Protein AF-0000000082933887 (afdb_homodimer)

Sequence (272 aa):
MYALFIVLNEVEYLPDILYKIRQLGIRGATVIDSMGSRAIEEKSRYDIPLIGGFMKSLEGGTQSNKTIFSVIEREEQVELVMEYVERILGGDMQKPNKGIMFVLPVTHMRGGELQRHIESREKKKILDKELKSEYYMYALFIVLNEVEYLPDILYKIRQLGIRGATVIDSMGSRAIEEKSRYDIPLIGGFMKSLEGGTQSNKTIFSVIEREEQVELVMEYVERILGGDMQKPNKGIMFVLPVTHMRGGELQRHIESREKKKILDKELKSEYY

InterPro domains:
  IPR011322 Nitrogen regulatory PII-like, alpha/beta [SSF54913] (6-111)
  IPR015867 Nitrogen regulatory protein PII/ATP phosphoribosyltransferase, C-terminal [G3DSA:3.30.70.120] (1-114)

Radius of gyration: 22.12 Å; Cα contacts (8 Å, |Δi|>4): 408; chains: 2; bounding box: 73×61×63 Å

Solvent-accessible surface area (backbone atoms only — not comparable to full-atom values): 14805 Å² total; per-residue (Å²): 73,32,35,41,36,37,38,32,44,57,57,88,47,48,66,60,49,56,51,48,42,46,73,73,64,48,47,59,72,47,79,40,74,28,34,39,46,67,55,52,52,58,40,50,72,68,67,45,70,80,43,75,63,49,53,56,66,46,44,82,73,49,74,51,24,35,37,35,38,30,66,40,70,49,67,69,56,51,55,50,49,54,52,50,49,34,46,74,70,65,61,44,40,75,46,84,78,50,28,35,35,38,27,32,77,49,91,78,84,82,61,64,62,47,46,53,51,52,52,52,53,53,51,50,51,52,51,53,51,50,55,51,53,68,75,95,76,32,35,41,37,38,38,31,42,57,54,86,46,48,66,60,49,56,50,47,41,47,72,74,65,50,48,60,37,39,37,29,83,40,71,49,72,68,49,53,52,58,40,54,70,66,65,52,71,78,42,78,70,55,43,58,69,49,44,75,68,54,69,49,24,35,36,35,38,31,67,39,70,49,69,68,57,52,54,51,50,54,53,50,49,33,46,74,68,69,61,45,65,81,44,85,78,48,52,54,74,52,74,44,61,40,80,46,74,46,35,33,58,45,47,45,50,52,52,51,51,51,51,49,51,51,50,53,51,51,54,50,52,70,73,95

Nearest PDB structures (foldseek):
  3fcw-assembly1_A-2  TM=4.974E-01  e=2.364E-02  Acanthamoeba polyphaga mimivirus
  8j07-assembly1_y  TM=4.089E-01  e=4.619E-01  Homo sapiens
  8k82-assembly1_P0  TM=3.831E-01  e=3.080E-01  Saccharomyces cerevisiae
  2uuv-assembly2_C  TM=4.714E-01  e=1.039E+00  Dictyostelium discoideum
  8to0-assembly1_6  TM=4.121E-01  e=1.039E+00  Mus musculus

Structure (mmCIF, N/CA/C/O backbone):
data_AF-0000000082933887-model_v1
#
loop_
_entity.id
_entity.type
_entity.pdbx_description
1 polymer 'P-II family nitrogen regulator'
#
loop_
_atom_site.group_PDB
_atom_site.id
_atom_site.type_symbol
_atom_site.label_atom_id
_atom_site.label_alt_id
_atom_site.label_comp_id
_atom_site.label_asym_id
_atom_site.label_entity_id
_atom_site.label_seq_id
_atom_site.pdbx_PDB_ins_code
_atom_site.Cartn_x
_atom_site.Cartn_y
_atom_site.Cartn_z
_atom_site.occupancy
_atom_site.B_iso_or_equiv
_atom_site.auth_seq_id
_atom_site.auth_comp_id
_atom_site.auth_asym_id
_atom_site.auth_atom_id
_atom_site.pdbx_PDB_model_num
ATOM 1 N N . MET A 1 1 ? 2.682 7.785 15.914 1 97.25 1 MET A N 1
ATOM 2 C CA . MET A 1 1 ? 3.191 8.133 14.594 1 97.25 1 MET A CA 1
ATOM 3 C C . MET A 1 1 ? 2.699 7.145 13.539 1 97.25 1 MET A C 1
ATOM 5 O O . MET A 1 1 ? 2.475 5.969 13.844 1 97.25 1 MET A O 1
ATOM 9 N N . TYR A 1 2 ? 2.502 7.625 12.367 1 98.44 2 TYR A N 1
ATOM 10 C CA . TYR A 1 2 ? 1.775 6.855 11.359 1 98.44 2 TYR A CA 1
ATOM 11 C C . TYR A 1 2 ? 2.393 7.043 9.977 1 98.44 2 TYR A C 1
ATOM 13 O O . TYR A 1 2 ? 2.887 8.125 9.656 1 98.44 2 TYR A O 1
ATOM 21 N N . ALA A 1 3 ? 2.398 5.98 9.242 1 98.75 3 ALA A N 1
ATOM 22 C CA . ALA A 1 3 ? 2.705 6.078 7.82 1 98.75 3 ALA A CA 1
ATOM 23 C C . ALA A 1 3 ? 1.44 5.957 6.977 1 98.75 3 ALA A C 1
ATOM 25 O O . ALA A 1 3 ? 0.779 4.918 6.988 1 98.75 3 ALA A O 1
ATOM 26 N N . LEU A 1 4 ? 1.087 7.016 6.316 1 98.81 4 LEU A N 1
ATOM 27 C CA . LEU A 1 4 ? -0.053 7.012 5.406 1 98.81 4 LEU A CA 1
ATOM 28 C C . LEU A 1 4 ? 0.379 6.629 3.994 1 98.81 4 LEU A C 1
ATOM 30 O O . LEU A 1 4 ? 1.31 7.219 3.441 1 98.81 4 LEU A O 1
ATOM 34 N N . PHE A 1 5 ? -0.279 5.609 3.414 1 98.81 5 PHE A N 1
ATOM 35 C CA . PHE A 1 5 ? -0.091 5.199 2.029 1 98.81 5 PHE A CA 1
ATOM 36 C C . PHE A 1 5 ? -1.305 5.57 1.185 1 98.81 5 PHE A C 1
ATOM 38 O O . PHE A 1 5 ? -2.445 5.34 1.594 1 98.81 5 PHE A O 1
ATOM 45 N N . ILE A 1 6 ? -1.07 6.125 0.045 1 98 6 ILE A N 1
ATOM 46 C CA . ILE A 1 6 ? -2.094 6.453 -0.943 1 98 6 ILE A CA 1
ATOM 47 C C . ILE A 1 6 ? -1.722 5.84 -2.293 1 98 6 ILE A C 1
ATOM 49 O O . ILE A 1 6 ? -0.712 6.215 -2.895 1 98 6 ILE A O 1
ATOM 53 N N . VAL A 1 7 ? -2.471 4.875 -2.74 1 97.12 7 VAL A N 1
ATOM 54 C CA . VAL A 1 7 ? -2.354 4.395 -4.113 1 97.12 7 VAL A CA 1
ATOM 55 C C . VAL A 1 7 ? -3.314 5.168 -5.016 1 97.12 7 VAL A C 1
ATOM 57 O O . VAL A 1 7 ? -4.535 5.043 -4.887 1 97.12 7 VAL A O 1
ATOM 60 N N . LEU A 1 8 ? -2.734 5.891 -5.883 1 95.5 8 LEU A N 1
ATOM 61 C CA . LEU A 1 8 ? -3.488 6.824 -6.715 1 95.5 8 LEU A CA 1
ATOM 62 C C . LEU A 1 8 ? -3.598 6.312 -8.148 1 95.5 8 LEU A C 1
ATOM 64 O O . LEU A 1 8 ? -2.592 6.211 -8.852 1 95.5 8 LEU A O 1
ATOM 68 N N . ASN A 1 9 ? -4.805 6.031 -8.57 1 92.81 9 ASN A N 1
ATOM 69 C CA . ASN A 1 9 ? -5.02 5.566 -9.938 1 92.81 9 ASN A CA 1
ATOM 70 C C . ASN A 1 9 ? -5.18 6.734 -10.906 1 92.81 9 ASN A C 1
ATOM 72 O O . ASN A 1 9 ? -4.75 6.652 -12.055 1 92.81 9 ASN A O 1
ATOM 76 N N . GLU A 1 10 ? -5.84 7.75 -10.453 1 92.31 10 GLU A N 1
ATOM 77 C CA . GLU A 1 10 ? -5.984 8.961 -11.258 1 92.31 10 GLU A CA 1
ATOM 78 C C . GLU A 1 10 ? -4.797 9.898 -11.055 1 92.31 10 GLU A C 1
ATOM 80 O O . GLU A 1 10 ? -4.914 10.914 -10.367 1 92.31 10 GLU A O 1
ATOM 85 N N . VAL A 1 11 ? -3.77 9.625 -11.758 1 93.81 11 VAL A N 1
ATOM 86 C CA . VAL A 1 11 ? -2.447 10.188 -11.492 1 93.8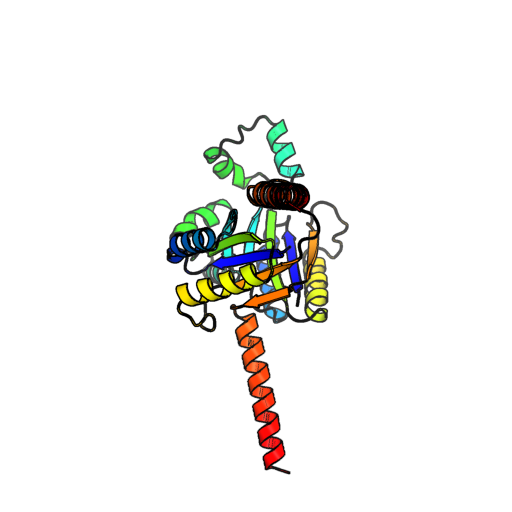1 11 VAL A CA 1
ATOM 87 C C . VAL A 1 11 ? -2.451 11.688 -11.797 1 93.81 11 VAL A C 1
ATOM 89 O O . VAL A 1 11 ? -1.578 12.422 -11.336 1 93.81 11 VAL A O 1
ATOM 92 N N . GLU A 1 12 ? -3.369 12.117 -12.57 1 93 12 GLU A N 1
ATOM 93 C CA . GLU A 1 12 ? -3.459 13.539 -12.898 1 93 12 GLU A CA 1
ATOM 94 C C . GLU A 1 12 ? -3.715 14.383 -11.656 1 93 12 GLU A C 1
ATOM 96 O O . GLU A 1 12 ? -3.471 15.586 -11.656 1 93 12 GLU A O 1
ATOM 101 N N . TYR A 1 13 ? -4.168 13.766 -10.57 1 95.06 13 TYR A N 1
ATOM 102 C CA . TYR A 1 13 ? -4.473 14.492 -9.336 1 95.06 13 TYR A CA 1
ATOM 103 C C . TYR A 1 13 ? -3.266 14.531 -8.414 1 95.06 13 TYR A C 1
ATOM 105 O O . TYR A 1 13 ? -3.316 15.141 -7.34 1 95.06 13 TYR A O 1
ATOM 113 N N . LEU A 1 14 ? -2.18 13.945 -8.781 1 96.69 14 LEU A N 1
ATOM 114 C CA . LEU A 1 14 ? -0.994 13.844 -7.938 1 96.69 14 LEU A CA 1
ATOM 115 C C . LEU A 1 14 ? -0.539 15.227 -7.48 1 96.69 14 LEU A C 1
ATOM 117 O O . LEU A 1 14 ? -0.351 15.461 -6.285 1 96.69 14 LEU A O 1
ATOM 121 N N . PRO A 1 15 ? -0.393 16.25 -8.367 1 97.69 15 PRO A N 1
ATOM 122 C CA . PRO A 1 15 ? 0.044 17.562 -7.902 1 97.69 15 PRO A CA 1
ATOM 123 C C . PRO A 1 15 ? -0.896 18.156 -6.859 1 97.69 15 PRO A C 1
ATOM 125 O O . PRO A 1 15 ? -0.438 18.75 -5.875 1 97.69 15 PRO A O 1
ATOM 128 N N . ASP A 1 16 ? -2.168 18 -7.09 1 97.38 16 ASP A N 1
ATOM 129 C CA . ASP A 1 16 ? -3.158 18.547 -6.16 1 97.38 16 ASP A CA 1
ATOM 130 C C . ASP A 1 16 ? -3.033 17.891 -4.789 1 97.38 16 ASP A C 1
ATOM 132 O O . ASP A 1 16 ? -3.117 18.562 -3.762 1 97.38 16 ASP A O 1
ATOM 136 N N . ILE A 1 17 ? -2.836 16.625 -4.75 1 97.31 17 ILE A N 1
ATOM 137 C CA . ILE A 1 17 ? -2.744 15.859 -3.506 1 97.31 17 ILE A CA 1
ATOM 138 C C . ILE A 1 17 ? -1.488 16.281 -2.744 1 97.31 17 ILE A C 1
ATOM 140 O O . ILE A 1 17 ? -1.546 16.547 -1.542 1 97.31 17 ILE A O 1
ATOM 144 N N . LEU A 1 18 ? -0.341 16.359 -3.479 1 98 18 LEU A N 1
ATOM 145 C CA . LEU A 1 18 ? 0.911 16.734 -2.834 1 98 18 LEU A CA 1
ATOM 146 C C . LEU A 1 18 ? 0.839 18.172 -2.318 1 98 18 LEU A C 1
ATOM 148 O O . LEU A 1 18 ? 1.35 18.469 -1.236 1 98 18 LEU A O 1
ATOM 152 N N . TYR A 1 19 ? 0.191 19.016 -3.096 1 97.69 19 TYR A N 1
ATOM 153 C CA . TYR A 1 19 ? -0.015 20.391 -2.658 1 97.69 19 TYR A CA 1
ATOM 154 C C . TYR A 1 19 ? -0.824 20.438 -1.368 1 97.69 19 TYR A C 1
ATOM 156 O O . TYR A 1 19 ? -0.469 21.156 -0.432 1 97.69 19 TYR A O 1
ATOM 164 N N . LYS A 1 20 ? -1.887 19.688 -1.369 1 96.06 20 LYS A N 1
ATOM 165 C CA . LYS A 1 20 ? -2.766 19.672 -0.203 1 96.06 20 LYS A CA 1
ATOM 166 C C . LYS A 1 20 ? -2.049 19.109 1.02 1 96.06 20 LYS A C 1
ATOM 168 O O . LYS A 1 20 ? -2.193 19.625 2.127 1 96.06 20 LYS A O 1
ATOM 173 N N . ILE A 1 21 ? -1.289 18.047 0.898 1 95.88 21 ILE A N 1
ATOM 174 C CA . ILE A 1 21 ? -0.503 17.438 1.97 1 95.88 21 ILE A CA 1
ATOM 175 C C . ILE A 1 21 ? 0.422 18.484 2.582 1 95.88 21 ILE A C 1
ATOM 177 O O . ILE A 1 21 ? 0.506 18.609 3.807 1 95.88 21 ILE A O 1
ATOM 181 N N . ARG A 1 22 ? 1.006 19.203 1.754 1 95.44 22 ARG A N 1
ATOM 182 C CA . ARG A 1 22 ? 1.895 20.266 2.217 1 95.44 22 ARG A CA 1
ATOM 183 C C . ARG A 1 22 ? 1.115 21.344 2.963 1 95.44 22 ARG A C 1
ATOM 185 O O . ARG A 1 22 ? 1.543 21.797 4.023 1 95.44 22 ARG A O 1
ATOM 192 N N . GLN A 1 23 ? 0.004 21.719 2.457 1 95.88 23 GLN A N 1
ATOM 193 C CA . GLN A 1 23 ? -0.829 22.766 3.051 1 95.88 23 GLN A CA 1
ATOM 194 C C . GLN A 1 23 ? -1.312 22.359 4.438 1 95.88 23 GLN A C 1
ATOM 196 O O . GLN A 1 23 ? -1.493 23.203 5.316 1 95.88 23 GLN A O 1
ATOM 201 N N . LEU A 1 24 ? -1.457 21.094 4.629 1 95.81 24 LEU A N 1
ATOM 202 C CA . LEU A 1 24 ? -1.974 20.578 5.895 1 95.81 24 LEU A CA 1
ATOM 203 C C . LEU A 1 24 ? -0.849 20.406 6.91 1 95.81 24 LEU A C 1
ATOM 205 O O . LEU A 1 24 ? -1.078 19.922 8.016 1 95.81 24 LEU A O 1
ATOM 209 N N . GLY A 1 25 ? 0.346 20.703 6.48 1 94.06 25 GLY A N 1
ATOM 210 C CA . GLY A 1 25 ? 1.462 20.719 7.414 1 94.06 25 GLY A CA 1
ATOM 211 C C . GLY A 1 25 ? 2.207 19.391 7.473 1 94.06 25 GLY A C 1
ATOM 212 O O . GLY A 1 25 ? 2.967 19.141 8.406 1 94.06 25 GLY A O 1
ATOM 213 N N . ILE A 1 26 ? 1.871 18.516 6.539 1 95.19 26 ILE A N 1
ATOM 214 C CA . ILE A 1 26 ? 2.605 17.266 6.484 1 95.19 26 ILE A CA 1
ATOM 215 C C . ILE A 1 26 ? 4.004 17.5 5.922 1 95.19 26 ILE A C 1
ATOM 217 O O . ILE A 1 26 ? 4.168 18.219 4.93 1 95.19 26 ILE A O 1
ATOM 221 N N . ARG A 1 27 ? 4.969 16.844 6.617 1 91.31 27 ARG A N 1
ATOM 222 C CA . ARG A 1 27 ? 6.367 17.188 6.367 1 91.31 27 ARG A CA 1
ATOM 223 C C . ARG A 1 27 ? 7.043 16.125 5.504 1 91.31 27 ARG A C 1
ATOM 225 O O . ARG A 1 27 ? 7.883 15.367 5.988 1 91.31 27 ARG A O 1
ATOM 232 N N . GLY A 1 28 ? 6.719 16.094 4.273 1 94 28 GLY A N 1
ATOM 233 C CA . GLY A 1 28 ? 7.395 15.219 3.336 1 94 28 GLY A CA 1
ATOM 234 C C . GLY A 1 28 ? 6.5 14.117 2.801 1 94 28 GLY A C 1
ATOM 235 O O . GLY A 1 28 ? 5.602 13.648 3.498 1 94 28 GLY A O 1
ATOM 236 N N . ALA A 1 29 ? 6.816 13.727 1.626 1 97.12 29 ALA A N 1
ATOM 237 C CA . ALA A 1 29 ? 6.156 12.602 0.961 1 97.12 29 ALA A CA 1
ATOM 238 C C . ALA A 1 29 ? 7.074 11.953 -0.068 1 97.12 29 ALA A C 1
ATOM 240 O O . ALA A 1 29 ? 7.961 12.609 -0.621 1 97.12 29 ALA A O 1
ATOM 241 N N . THR A 1 30 ? 6.949 10.688 -0.185 1 96.88 30 THR A N 1
ATOM 242 C CA . THR A 1 30 ? 7.637 9.93 -1.227 1 96.88 30 THR A CA 1
ATOM 243 C C . THR A 1 30 ? 6.645 9.391 -2.248 1 96.88 30 THR A C 1
ATOM 245 O O . THR A 1 30 ? 5.555 8.938 -1.882 1 96.88 30 THR A O 1
ATOM 248 N N . VAL A 1 31 ? 6.996 9.523 -3.502 1 97.12 31 VAL A N 1
ATOM 249 C CA . VAL A 1 31 ? 6.152 9.008 -4.574 1 97.12 31 VAL A CA 1
ATOM 250 C C . VAL A 1 31 ? 6.883 7.887 -5.309 1 97.12 31 VAL A C 1
ATOM 252 O O . VAL A 1 31 ? 8.055 8.031 -5.672 1 97.12 31 VAL A O 1
ATOM 255 N N . ILE A 1 32 ? 6.191 6.777 -5.504 1 94.81 32 ILE A N 1
ATOM 256 C CA . ILE A 1 32 ? 6.73 5.613 -6.199 1 94.81 32 ILE A CA 1
ATOM 257 C C . ILE A 1 32 ? 5.832 5.262 -7.387 1 94.81 32 ILE A C 1
ATOM 259 O O . ILE A 1 32 ? 4.605 5.285 -7.273 1 94.81 32 ILE A O 1
ATOM 263 N N . ASP A 1 33 ? 6.449 4.977 -8.508 1 92.62 33 ASP A N 1
ATOM 264 C CA . ASP A 1 33 ? 5.68 4.375 -9.594 1 92.62 33 ASP A CA 1
ATOM 265 C C . ASP A 1 33 ? 5.223 2.965 -9.227 1 92.62 33 ASP A C 1
ATOM 267 O O . ASP A 1 33 ? 6.004 2.172 -8.695 1 92.62 33 ASP A O 1
ATOM 271 N N . SER A 1 34 ? 3.967 2.68 -9.438 1 93.81 34 SER A N 1
ATOM 272 C CA . SER A 1 34 ? 3.396 1.38 -9.102 1 93.81 34 SER A CA 1
ATOM 273 C C . SER A 1 34 ? 2.322 0.972 -10.102 1 93.81 34 SER A C 1
ATOM 275 O O . SER A 1 34 ? 1.985 1.738 -11.008 1 93.81 34 SER A O 1
ATOM 277 N N . MET A 1 35 ? 1.893 -0.31 -9.984 1 91.88 35 MET A N 1
ATOM 278 C CA . MET A 1 35 ? 0.837 -0.847 -10.836 1 91.88 35 MET A CA 1
ATOM 279 C C . MET A 1 35 ? -0.163 -1.658 -10.023 1 91.88 35 MET A C 1
ATOM 281 O O . MET A 1 35 ? 0.222 -2.379 -9.102 1 91.88 35 MET A O 1
ATOM 285 N N . GLY A 1 36 ? -1.371 -1.507 -10.43 1 92.25 36 GLY A N 1
ATOM 286 C CA . GLY A 1 36 ? -2.395 -2.346 -9.828 1 92.25 36 GLY A CA 1
ATOM 287 C C . GLY A 1 36 ? -2.457 -3.736 -10.438 1 92.25 36 GLY A C 1
ATOM 288 O O . GLY A 1 36 ? -2.234 -3.908 -11.633 1 92.25 36 GLY A O 1
ATOM 289 N N . SER A 1 37 ? -2.816 -4.652 -9.633 1 90.12 37 SER A N 1
ATOM 290 C CA . SER A 1 37 ? -2.908 -6.035 -10.094 1 90.12 37 SER A CA 1
ATOM 291 C C . SER A 1 37 ? -3.873 -6.16 -11.266 1 90.12 37 SER A C 1
ATOM 293 O O . SER A 1 37 ? -3.631 -6.93 -12.195 1 90.12 37 SER A O 1
ATOM 295 N N . ARG A 1 38 ? -4.91 -5.43 -11.219 1 84.38 38 ARG A N 1
ATOM 296 C CA . ARG A 1 38 ? -5.891 -5.5 -12.297 1 84.38 38 ARG A CA 1
ATOM 297 C C . ARG A 1 38 ? -5.289 -5.039 -13.625 1 84.38 38 ARG A C 1
ATOM 299 O O . ARG A 1 38 ? -5.547 -5.637 -14.672 1 84.38 38 ARG A O 1
ATOM 306 N N . ALA A 1 39 ? -4.527 -3.994 -13.562 1 82 39 ALA A N 1
ATOM 307 C CA . ALA A 1 39 ? -3.863 -3.49 -14.766 1 82 39 ALA A CA 1
ATOM 308 C C . ALA A 1 39 ? -2.889 -4.523 -15.328 1 82 39 ALA A C 1
ATOM 310 O O . ALA A 1 39 ? -2.803 -4.707 -16.547 1 82 39 ALA A O 1
ATOM 311 N N . ILE A 1 40 ? -2.26 -5.195 -14.516 1 81.69 40 ILE A N 1
ATOM 312 C CA . ILE A 1 40 ? -1.277 -6.195 -14.906 1 81.69 40 ILE A CA 1
ATOM 313 C C . ILE A 1 40 ? -1.985 -7.391 -15.547 1 81.69 40 ILE A C 1
ATOM 315 O O . ILE A 1 40 ? -1.555 -7.891 -16.594 1 81.69 40 ILE A O 1
ATOM 319 N N . GLU A 1 41 ? -3.008 -7.805 -14.922 1 82.12 41 GLU A N 1
ATOM 320 C CA . GLU A 1 41 ? -3.76 -8.945 -15.43 1 82.12 41 GLU A CA 1
ATOM 321 C C . GLU A 1 41 ? -4.383 -8.641 -16.797 1 82.12 41 GLU A C 1
ATOM 323 O O . GLU A 1 41 ? -4.457 -9.508 -17.656 1 82.12 41 GLU A O 1
ATOM 328 N N . GLU A 1 42 ? -4.891 -7.488 -16.875 1 76.31 42 GLU A N 1
ATOM 329 C CA . GLU A 1 42 ? -5.48 -7.074 -18.156 1 76.31 42 GLU A CA 1
ATOM 330 C C . GLU A 1 42 ? -4.445 -7.094 -19.266 1 76.31 42 GLU A C 1
ATOM 332 O O . GLU A 1 42 ? -4.754 -7.484 -20.406 1 76.31 42 GLU A O 1
ATOM 337 N N . LYS A 1 43 ? -3.277 -6.738 -18.969 1 73.5 43 LYS A N 1
ATOM 338 C CA . LYS A 1 43 ? -2.211 -6.73 -19.969 1 73.5 43 LYS A CA 1
ATOM 339 C C . LYS A 1 43 ? -1.794 -8.148 -20.344 1 73.5 43 LYS A C 1
ATOM 341 O O . LYS A 1 43 ? -1.468 -8.43 -21.5 1 73.5 43 LYS A O 1
ATOM 346 N N . SER A 1 44 ? -1.736 -8.953 -19.359 1 68 44 SER A N 1
ATOM 347 C CA . SER A 1 44 ? -1.343 -10.336 -19.594 1 68 44 SER A CA 1
ATOM 348 C C . SER A 1 44 ? -2.35 -11.047 -20.5 1 68 44 SER A C 1
ATOM 350 O O . SER A 1 44 ? -1.982 -11.945 -21.25 1 68 44 SER A O 1
ATOM 352 N N . ARG A 1 45 ? -3.6 -10.734 -20.406 1 65.44 45 ARG A N 1
ATOM 353 C CA . ARG A 1 45 ? -4.652 -11.328 -21.219 1 65.44 45 ARG A CA 1
ATOM 354 C C . ARG A 1 45 ? -4.449 -11.008 -22.703 1 65.44 45 ARG A C 1
ATOM 356 O O . ARG A 1 45 ? -4.812 -11.805 -23.562 1 65.44 45 ARG A O 1
ATOM 363 N N . TYR A 1 46 ? -3.957 -9.891 -22.906 1 61.69 46 TYR A N 1
ATOM 364 C CA . TYR A 1 46 ? -3.805 -9.484 -24.312 1 61.69 46 TYR A CA 1
ATOM 365 C C . TYR A 1 46 ? -2.441 -9.891 -24.844 1 61.69 46 TYR A C 1
ATOM 367 O O . TYR A 1 46 ? -2 -9.383 -25.875 1 61.69 46 TYR A O 1
ATOM 375 N N . ASP A 1 47 ? -1.775 -10.938 -24.188 1 58.81 47 ASP A N 1
ATOM 376 C CA . ASP A 1 47 ? -0.526 -11.547 -24.641 1 58.81 47 ASP A CA 1
ATOM 377 C C . ASP A 1 47 ? 0.605 -10.523 -24.672 1 58.81 47 ASP A C 1
ATOM 379 O O . ASP A 1 47 ? 1.427 -10.531 -25.594 1 58.81 47 ASP A O 1
ATOM 383 N N . ILE A 1 48 ? 0.387 -9.414 -24.016 1 54.88 48 ILE A N 1
ATOM 384 C CA . ILE A 1 48 ? 1.515 -8.492 -23.984 1 54.88 48 ILE A CA 1
ATOM 385 C C . ILE A 1 48 ? 2.611 -9.055 -23.078 1 54.88 48 ILE A C 1
ATOM 387 O O . ILE A 1 48 ? 2.389 -9.273 -21.891 1 54.88 48 ILE A O 1
ATOM 391 N N . PRO A 1 49 ? 3.721 -9.578 -23.734 1 49.97 49 PRO A N 1
ATOM 392 C CA . PRO A 1 49 ? 4.789 -10.172 -22.938 1 49.97 49 PRO A CA 1
ATOM 393 C C . PRO A 1 49 ? 5.23 -9.273 -21.781 1 49.97 49 PRO A C 1
ATOM 395 O O . PRO A 1 49 ? 5.324 -8.055 -21.938 1 49.97 49 PRO A O 1
ATOM 398 N N . LEU A 1 50 ? 4.902 -9.625 -20.484 1 49 50 LEU A N 1
ATOM 399 C CA . LEU A 1 50 ? 5.297 -8.914 -19.266 1 49 50 LEU A CA 1
ATOM 400 C C . LEU A 1 50 ? 6.812 -8.797 -19.172 1 49 50 LEU A C 1
ATOM 402 O O . LEU A 1 50 ? 7.438 -9.422 -18.328 1 49 50 LEU A O 1
ATOM 406 N N . ILE A 1 51 ? 7.551 -8.734 -20.266 1 44.47 51 ILE A N 1
ATOM 407 C CA . ILE A 1 51 ? 9.008 -8.711 -20.219 1 44.47 51 ILE A CA 1
ATOM 408 C C . ILE A 1 51 ? 9.477 -7.395 -19.594 1 44.47 51 ILE A C 1
ATOM 410 O O . ILE A 1 51 ? 8.812 -6.367 -19.719 1 44.47 51 ILE A O 1
ATOM 414 N N . GLY A 1 52 ? 10.312 -7.371 -18.672 1 45.81 52 GLY A N 1
ATOM 415 C CA . GLY A 1 52 ? 10.867 -6.32 -17.828 1 45.81 52 GLY A CA 1
ATOM 416 C C . GLY A 1 52 ? 10.883 -4.965 -18.516 1 45.81 52 GLY A C 1
ATOM 417 O O . GLY A 1 52 ? 10.484 -3.961 -17.922 1 45.81 52 GLY A O 1
ATOM 418 N N . GLY A 1 53 ? 11.562 -4.848 -19.703 1 42.5 53 GLY A N 1
ATOM 419 C CA . GLY A 1 53 ? 11.688 -3.66 -20.531 1 42.5 53 GLY A CA 1
ATOM 420 C C . GLY A 1 53 ? 10.375 -3.223 -21.141 1 42.5 53 GLY A C 1
ATOM 421 O O . GLY A 1 53 ? 10.133 -2.025 -21.312 1 42.5 53 GLY A O 1
ATOM 422 N N . PHE A 1 54 ? 9.711 -4.148 -21.656 1 42.75 54 PHE A N 1
ATOM 423 C CA . PHE A 1 54 ? 8.453 -3.889 -22.344 1 42.75 54 PHE A CA 1
ATOM 424 C C . PHE A 1 54 ? 7.375 -3.465 -21.344 1 42.75 54 PHE A C 1
ATOM 426 O O . PHE A 1 54 ? 6.473 -2.701 -21.688 1 42.75 54 PHE A O 1
ATOM 433 N N . MET A 1 55 ? 7.441 -3.883 -20.125 1 42.75 55 MET A N 1
ATOM 434 C CA . MET A 1 55 ? 6.562 -3.283 -19.125 1 42.75 55 MET A CA 1
ATOM 435 C C . MET A 1 55 ? 6.758 -1.771 -19.062 1 42.75 55 MET A C 1
ATOM 437 O O . MET A 1 55 ? 5.824 -1.031 -18.75 1 42.75 55 MET A O 1
ATOM 441 N N . LYS A 1 56 ? 8.047 -1.379 -19.344 1 43.53 56 LYS A N 1
ATOM 442 C CA . LYS A 1 56 ? 8.297 0.059 -19.375 1 43.53 56 LYS A CA 1
ATOM 443 C C . LYS A 1 56 ? 7.598 0.714 -20.562 1 43.53 56 LYS A C 1
ATOM 445 O O . LYS A 1 56 ? 7.09 1.832 -20.453 1 43.53 56 LYS A O 1
ATOM 450 N N . SER A 1 57 ? 7.785 0.109 -21.75 1 41.66 57 SER A N 1
ATOM 451 C CA . SER A 1 57 ? 7.289 0.728 -22.984 1 41.66 57 SER A CA 1
ATOM 452 C C . SER A 1 57 ? 5.766 0.698 -23.031 1 41.66 57 SER A C 1
ATOM 454 O O . SER A 1 57 ? 5.156 1.395 -23.844 1 41.66 57 SER A O 1
ATOM 456 N N . LEU A 1 58 ? 5.16 -0.308 -22.562 1 41.66 58 LEU A N 1
ATOM 457 C CA . LEU A 1 58 ? 3.705 -0.277 -22.453 1 41.66 58 LEU A CA 1
ATOM 458 C C . LEU A 1 58 ? 3.266 0.725 -21.391 1 41.66 58 LEU A C 1
ATOM 460 O O . LEU A 1 58 ? 2.078 0.808 -21.062 1 41.66 58 LEU A O 1
ATOM 464 N N . GLU A 1 59 ? 4.086 1.313 -20.781 1 42.88 59 GLU A N 1
ATOM 465 C CA . GLU A 1 59 ? 3.92 2.375 -19.797 1 42.88 59 GLU A CA 1
ATOM 466 C C . GLU A 1 59 ? 3.039 3.5 -20.328 1 42.88 59 GLU A C 1
ATOM 468 O O . GLU A 1 59 ? 2.357 4.184 -19.562 1 42.88 59 GLU A O 1
ATOM 473 N N . GLY A 1 60 ? 3.287 3.746 -21.578 1 42.84 60 GLY A N 1
ATOM 474 C CA . GLY A 1 60 ? 2.52 4.879 -22.078 1 42.84 60 GLY A CA 1
ATOM 475 C C . GLY A 1 60 ? 1.021 4.691 -21.938 1 42.84 60 GLY A C 1
ATOM 476 O O . GLY A 1 60 ? 0.274 5.668 -21.844 1 42.84 60 GLY A O 1
ATOM 477 N N . GLY A 1 61 ? 0.528 3.457 -22.172 1 44.41 61 GLY A N 1
ATOM 478 C CA . GLY A 1 61 ? -0.91 3.242 -22.141 1 44.41 61 GLY A CA 1
ATOM 479 C C . GLY A 1 61 ? -1.386 2.549 -20.875 1 44.41 61 GLY A C 1
ATOM 480 O O . GLY A 1 61 ? -2.588 2.367 -20.672 1 44.41 61 GLY A O 1
ATOM 481 N N . THR A 1 62 ? -0.578 1.625 -20.359 1 49.09 62 THR A N 1
ATOM 482 C CA . THR A 1 62 ? -1.091 0.85 -19.234 1 49.09 62 THR A CA 1
ATOM 483 C C . THR A 1 62 ? -1.187 1.713 -17.984 1 49.09 62 THR A C 1
ATOM 485 O O . THR A 1 62 ? -0.305 2.533 -17.719 1 49.09 62 THR A O 1
ATOM 488 N N . GLN A 1 63 ? -2.418 1.996 -17.609 1 59.97 63 GLN A N 1
ATOM 489 C CA . GLN A 1 63 ? -2.799 2.879 -16.516 1 59.97 63 GLN A CA 1
ATOM 490 C C . GLN A 1 63 ? -1.989 2.578 -15.25 1 59.97 63 GLN A C 1
ATOM 492 O O . GLN A 1 63 ? -2.291 1.628 -14.523 1 59.97 63 GLN A O 1
ATOM 497 N N . SER A 1 64 ? -0.683 2.941 -15.172 1 79.44 64 SER A N 1
ATOM 498 C CA . SER A 1 64 ? 0.179 3.014 -14 1 79.44 64 SER A CA 1
ATOM 499 C C . SER A 1 64 ? -0.432 3.9 -12.922 1 79.44 64 SER A C 1
ATOM 501 O O . SER A 1 64 ? -1.323 4.703 -13.203 1 79.44 64 SER A O 1
ATOM 503 N N . ASN A 1 65 ? -0.227 3.404 -11.734 1 92.69 65 ASN A N 1
ATOM 504 C CA . ASN A 1 65 ? -0.625 4.258 -10.617 1 92.69 65 ASN A CA 1
ATOM 505 C C . ASN A 1 65 ? 0.584 4.754 -9.828 1 92.69 65 ASN A C 1
ATOM 507 O O . ASN A 1 65 ? 1.727 4.508 -10.219 1 92.69 65 ASN A O 1
ATOM 511 N N . LYS A 1 66 ? 0.342 5.676 -8.969 1 95.69 66 LYS A N 1
ATOM 512 C CA . LYS A 1 66 ? 1.356 6.195 -8.055 1 95.69 66 LYS A CA 1
ATOM 513 C C . LYS A 1 66 ? 1.05 5.805 -6.613 1 95.69 66 LYS A C 1
ATOM 515 O O . LYS A 1 66 ? -0.103 5.863 -6.18 1 95.69 66 LYS A O 1
ATOM 520 N N . THR A 1 67 ? 2.037 5.34 -5.988 1 97.56 67 THR A N 1
ATOM 521 C CA . THR A 1 67 ? 1.938 5.133 -4.547 1 97.56 67 THR A CA 1
ATOM 522 C C . THR A 1 67 ? 2.67 6.238 -3.791 1 97.56 67 THR A C 1
ATOM 524 O O . THR A 1 67 ? 3.877 6.422 -3.965 1 97.56 67 THR A O 1
ATOM 527 N N . ILE A 1 68 ? 1.892 6.973 -2.984 1 98.38 68 ILE A N 1
ATOM 528 C CA . ILE A 1 68 ? 2.434 8.023 -2.127 1 98.38 68 ILE A CA 1
ATOM 529 C C . ILE A 1 68 ? 2.484 7.535 -0.682 1 98.38 68 ILE A C 1
ATOM 531 O O . ILE A 1 68 ? 1.545 6.895 -0.201 1 98.38 68 ILE A O 1
ATOM 535 N N . PHE A 1 69 ? 3.605 7.816 0.037 1 98.62 69 PHE A N 1
ATOM 536 C CA . PHE A 1 69 ? 3.521 7.602 1.477 1 98.62 69 PHE A CA 1
ATOM 537 C C . PHE A 1 69 ? 4.207 8.734 2.232 1 98.62 69 PHE A C 1
ATOM 539 O O . PHE A 1 69 ? 5.141 9.352 1.72 1 98.62 69 PHE A O 1
ATOM 546 N N . SER A 1 70 ? 3.76 9.039 3.391 1 98.25 70 SER A N 1
ATOM 547 C CA . SER A 1 70 ? 4.258 10.062 4.301 1 98.25 70 SER A CA 1
ATOM 548 C C . SER A 1 70 ? 4.164 9.609 5.754 1 98.25 70 SER A C 1
ATOM 550 O O . SER A 1 70 ? 3.191 8.953 6.145 1 98.25 70 SER A O 1
ATOM 552 N N . VAL A 1 71 ? 5.164 9.891 6.492 1 98.25 71 VAL A N 1
ATOM 553 C CA . VAL A 1 71 ? 5.105 9.664 7.934 1 98.25 71 VAL A CA 1
ATOM 554 C C . VAL A 1 71 ? 4.512 10.891 8.625 1 98.25 71 VAL A C 1
ATOM 556 O O . VAL A 1 71 ? 4.965 12.016 8.406 1 98.25 71 VAL A O 1
ATOM 559 N N . ILE A 1 72 ? 3.531 10.664 9.359 1 98.12 72 ILE A N 1
ATOM 560 C CA . ILE A 1 72 ? 2.748 11.719 10 1 98.12 72 ILE A CA 1
ATOM 561 C C . ILE A 1 72 ? 2.725 11.5 11.516 1 98.12 72 ILE A C 1
ATOM 563 O O . ILE A 1 72 ? 2.525 10.375 11.977 1 98.12 72 ILE A O 1
ATOM 567 N N . GLU A 1 73 ? 2.891 12.461 12.258 1 96.25 73 GLU A N 1
ATOM 568 C CA . GLU A 1 73 ? 3.037 12.367 13.703 1 96.25 73 GLU A CA 1
ATOM 569 C C . GLU A 1 73 ? 1.695 12.102 14.375 1 96.25 73 GLU A C 1
ATOM 571 O O . GLU A 1 73 ? 1.59 11.211 15.227 1 96.25 73 GLU A O 1
ATOM 576 N N . ARG A 1 74 ? 0.646 12.867 14.008 1 96.19 74 ARG A N 1
ATOM 577 C CA . ARG A 1 74 ? -0.608 12.852 14.75 1 96.19 74 ARG A CA 1
ATOM 578 C C . ARG A 1 74 ? -1.714 12.18 13.945 1 96.19 74 ARG A C 1
ATOM 580 O O . ARG A 1 74 ? -1.845 12.414 12.742 1 96.19 74 ARG A O 1
ATOM 587 N N . GLU A 1 75 ? -2.496 11.453 14.641 1 97.5 75 GLU A N 1
ATOM 588 C CA . GLU A 1 75 ? -3.594 10.727 14.008 1 97.5 75 GLU A CA 1
ATOM 589 C C . GLU A 1 75 ? -4.594 11.688 13.367 1 97.5 75 GLU A C 1
ATOM 591 O O . GLU A 1 75 ? -5.125 11.406 12.289 1 97.5 75 GLU A O 1
ATOM 596 N N . GLU A 1 76 ? -4.852 12.789 14.039 1 97.19 76 GLU A N 1
ATOM 597 C CA . GLU A 1 76 ? -5.801 13.766 13.523 1 97.19 76 GLU A CA 1
ATOM 598 C C . GLU A 1 76 ? -5.383 14.273 12.141 1 97.19 76 GLU A C 1
ATOM 600 O O . GLU A 1 76 ? -6.23 14.508 11.281 1 97.19 76 GLU A O 1
ATOM 605 N N . GLN A 1 77 ? -4.102 14.438 11.961 1 97.19 77 GLN A N 1
ATOM 606 C CA . GLN A 1 77 ? -3.586 14.883 10.672 1 97.19 77 GLN A CA 1
ATOM 607 C C . GLN A 1 77 ? -3.777 13.812 9.602 1 97.19 77 GLN A C 1
ATOM 609 O O . GLN A 1 77 ? -4.074 14.125 8.453 1 97.19 77 GLN A O 1
ATOM 614 N N . VAL A 1 78 ? -3.613 12.609 10.008 1 98.12 78 VAL A N 1
ATOM 615 C CA . VAL A 1 78 ? -3.822 11.484 9.094 1 98.12 78 VAL A CA 1
ATOM 616 C C . VAL A 1 78 ? -5.254 11.516 8.57 1 98.12 78 VAL A C 1
ATOM 618 O O . VAL A 1 78 ? -5.477 11.453 7.359 1 98.12 78 VAL A O 1
ATOM 621 N N . GLU A 1 79 ? -6.168 11.602 9.492 1 97.38 79 GLU A N 1
ATOM 622 C CA . GLU A 1 79 ? -7.586 11.594 9.141 1 97.38 79 GLU A CA 1
ATOM 623 C C . GLU A 1 79 ? -7.941 12.773 8.242 1 97.38 79 GLU A C 1
ATOM 625 O O . GLU A 1 79 ? -8.703 12.625 7.285 1 97.38 79 GLU A O 1
ATOM 630 N N . LEU A 1 80 ? -7.336 13.883 8.539 1 97.38 80 LEU A N 1
ATOM 631 C CA . LEU A 1 80 ? -7.582 15.078 7.742 1 97.38 80 LEU A CA 1
ATOM 632 C C . LEU A 1 80 ? -7.074 14.898 6.316 1 97.38 80 LEU A C 1
ATOM 634 O O . LEU A 1 80 ? -7.77 15.25 5.355 1 97.38 80 LEU A O 1
ATOM 638 N N . VAL A 1 81 ? -5.895 14.422 6.176 1 97.69 81 VAL A N 1
ATOM 639 C CA . VAL A 1 81 ? -5.328 14.203 4.848 1 97.69 81 VAL A CA 1
ATOM 640 C C . VAL A 1 81 ? -6.203 13.227 4.066 1 97.69 81 VAL A C 1
ATOM 642 O O . VAL A 1 81 ? -6.527 13.469 2.902 1 97.69 81 VAL A O 1
ATOM 645 N N . MET A 1 82 ? -6.574 12.133 4.719 1 96.88 82 MET A N 1
ATOM 646 C CA . MET A 1 82 ? -7.398 11.133 4.043 1 96.88 82 MET A CA 1
ATOM 647 C C . MET A 1 82 ? -8.719 11.734 3.586 1 96.88 82 MET A C 1
ATOM 649 O O . MET A 1 82 ? -9.195 11.445 2.488 1 96.88 82 MET A O 1
ATOM 653 N N . GLU A 1 83 ? -9.312 12.555 4.438 1 95.56 83 GLU A N 1
ATOM 654 C CA . GLU A 1 83 ? -10.57 13.219 4.094 1 95.56 83 GLU A CA 1
ATOM 655 C C . GLU A 1 83 ? -10.406 14.109 2.865 1 95.56 83 GLU A C 1
ATOM 657 O O . GLU A 1 83 ? -11.219 14.055 1.94 1 95.56 83 GLU A O 1
ATOM 662 N N . TYR A 1 84 ? -9.367 14.859 2.812 1 95.75 84 TYR A N 1
ATOM 663 C CA . TYR A 1 84 ? -9.164 15.805 1.725 1 95.75 84 TYR A CA 1
ATOM 664 C C . TYR A 1 84 ? -8.812 15.086 0.429 1 95.75 84 TYR A C 1
ATOM 666 O O . TYR A 1 84 ? -9.25 15.484 -0.651 1 95.75 84 TYR A O 1
ATOM 674 N N . VAL A 1 85 ? -7.992 14.086 0.54 1 95.88 85 VAL A N 1
ATOM 675 C CA . VAL A 1 85 ? -7.66 13.305 -0.648 1 95.88 85 VAL A CA 1
ATOM 676 C C . VAL A 1 85 ? -8.93 12.695 -1.239 1 95.88 85 VAL A C 1
ATOM 678 O O . VAL A 1 85 ? -9.125 12.719 -2.457 1 95.88 85 VAL A O 1
ATOM 681 N N . GLU A 1 86 ? -9.734 12.188 -0.386 1 93.62 86 GLU A N 1
ATOM 682 C CA . GLU A 1 86 ? -11 11.633 -0.844 1 93.62 86 GLU A CA 1
ATOM 683 C C . GLU A 1 86 ? -11.828 12.688 -1.587 1 93.62 86 GLU A C 1
ATOM 685 O O . GLU A 1 86 ? -12.422 12.391 -2.623 1 93.62 86 GLU A O 1
ATOM 690 N N . ARG A 1 87 ? -11.859 13.852 -1.063 1 93.06 87 ARG A N 1
ATOM 691 C CA . ARG A 1 87 ? -12.609 14.93 -1.688 1 93.06 87 ARG A CA 1
ATOM 692 C C . ARG A 1 87 ? -12.039 15.281 -3.059 1 93.06 87 ARG A C 1
ATOM 694 O O . ARG A 1 87 ? -12.789 15.492 -4.016 1 93.06 87 ARG A O 1
ATOM 701 N N . ILE A 1 88 ? -10.766 15.383 -3.174 1 93.75 88 ILE A N 1
ATOM 702 C CA . ILE A 1 88 ? -10.086 15.703 -4.422 1 93.75 88 ILE A CA 1
ATOM 703 C C . ILE A 1 88 ? -10.438 14.664 -5.484 1 93.75 88 ILE A C 1
ATOM 705 O O . ILE A 1 88 ? -10.617 15 -6.656 1 93.75 88 ILE A O 1
ATOM 709 N N . LEU A 1 89 ? -10.539 13.406 -5.066 1 92 89 LEU A N 1
ATOM 710 C CA . LEU A 1 89 ? -10.781 12.305 -5.996 1 92 89 LEU A CA 1
ATOM 711 C C . LEU A 1 89 ? -12.273 12.133 -6.254 1 92 89 LEU A C 1
ATOM 713 O O . LEU A 1 89 ? -12.703 11.117 -6.812 1 92 89 LEU A O 1
ATOM 717 N N . GLY A 1 90 ? -13.07 13.039 -5.875 1 83.69 90 GLY A N 1
ATOM 718 C CA . GLY A 1 90 ? -14.484 13.086 -6.23 1 83.69 90 GLY A CA 1
ATOM 719 C C . GLY A 1 90 ? -15.398 12.711 -5.082 1 83.69 90 GLY A C 1
ATOM 720 O O . GLY A 1 90 ? -16.594 12.523 -5.273 1 83.69 90 GLY A O 1
ATOM 721 N N . GLY A 1 91 ? -14.883 12.703 -3.898 1 71.25 91 GLY A N 1
ATOM 722 C CA . GLY A 1 91 ? -15.664 12.562 -2.678 1 71.25 91 GLY A CA 1
ATOM 723 C C . GLY A 1 91 ? -16.141 11.148 -2.434 1 71.25 91 GLY A C 1
ATOM 724 O O . GLY A 1 91 ? -16.578 10.812 -1.331 1 71.25 91 GLY A O 1
ATOM 725 N N . ASP A 1 92 ? -16.188 10.43 -3.551 1 70.81 92 ASP A N 1
ATOM 726 C CA . ASP A 1 92 ? -16.688 9.062 -3.375 1 70.81 92 ASP A CA 1
ATOM 727 C C . ASP A 1 92 ? -15.625 8.039 -3.783 1 70.81 92 ASP A C 1
ATOM 729 O O . ASP A 1 92 ? -15.617 7.574 -4.926 1 70.81 92 ASP A O 1
ATOM 733 N N . MET A 1 93 ? -14.789 7.699 -2.875 1 73.06 93 MET A N 1
ATOM 734 C CA . MET A 1 93 ? -13.781 6.68 -3.137 1 73.06 93 MET A CA 1
ATOM 735 C C . MET A 1 93 ? -14.414 5.301 -3.258 1 73.06 93 MET A C 1
ATOM 737 O O . MET A 1 93 ? -13.719 4.301 -3.439 1 73.06 93 MET A O 1
ATOM 741 N N . GLN A 1 94 ? -15.766 5.445 -3.207 1 73.38 94 GLN A N 1
ATOM 742 C CA . GLN A 1 94 ? -16.5 4.195 -3.369 1 73.38 94 GLN A CA 1
ATOM 743 C C . GLN A 1 94 ? -16.609 3.811 -4.844 1 73.38 94 GLN A C 1
ATOM 745 O O . GLN A 1 94 ? -16.953 2.67 -5.168 1 73.38 94 GLN A O 1
ATOM 750 N N . LYS A 1 95 ? -16.328 4.773 -5.594 1 81.12 95 LYS A N 1
ATOM 751 C CA . LYS A 1 95 ? -16.328 4.449 -7.02 1 81.12 95 LYS A CA 1
ATOM 752 C C . LYS A 1 95 ? -15.109 3.623 -7.402 1 81.12 95 LYS A C 1
ATOM 754 O O . LYS A 1 95 ? -14.047 3.748 -6.781 1 81.12 95 LYS A O 1
ATOM 759 N N . PRO A 1 96 ? -15.258 2.805 -8.445 1 82.81 96 PRO A N 1
ATOM 760 C CA . PRO A 1 96 ? -14.148 1.95 -8.859 1 82.81 96 PRO A CA 1
ATOM 761 C C . PRO A 1 96 ? -12.969 2.746 -9.43 1 82.81 96 PRO A C 1
ATOM 763 O O . PRO A 1 96 ? -13.156 3.863 -9.914 1 82.81 96 PRO A O 1
ATOM 766 N N . ASN A 1 97 ? -11.734 2.266 -9.219 1 82 97 ASN A N 1
ATOM 767 C CA . ASN A 1 97 ? -10.508 2.68 -9.875 1 82 97 ASN A CA 1
ATOM 768 C C . ASN A 1 97 ? -10.016 4.027 -9.359 1 82 97 ASN A C 1
ATOM 770 O O . ASN A 1 97 ? -9.398 4.797 -10.102 1 82 97 ASN A O 1
ATOM 774 N N . LYS A 1 98 ? -10.375 4.383 -8.172 1 84.69 98 LYS A N 1
ATOM 775 C CA . LYS A 1 98 ? -9.891 5.645 -7.613 1 84.69 98 LYS A CA 1
ATOM 776 C C . LYS A 1 98 ? -8.625 5.434 -6.797 1 84.69 98 LYS A C 1
ATOM 778 O O . LYS A 1 98 ? -7.848 6.371 -6.594 1 84.69 98 LYS A O 1
ATOM 783 N N . GLY A 1 99 ? -8.43 4.262 -6.277 1 91.19 99 GLY A N 1
ATOM 784 C CA . GLY A 1 99 ? -7.273 3.951 -5.457 1 91.19 99 GLY A CA 1
ATOM 785 C C . GLY A 1 99 ? -7.641 3.539 -4.043 1 91.19 99 GLY A C 1
ATOM 786 O O . GLY A 1 99 ? -8.789 3.174 -3.773 1 91.19 99 GLY A O 1
ATOM 787 N N . ILE A 1 100 ? -6.695 3.457 -3.236 1 95.38 100 ILE A N 1
ATOM 788 C CA . ILE A 1 100 ? -6.859 3.039 -1.847 1 95.38 10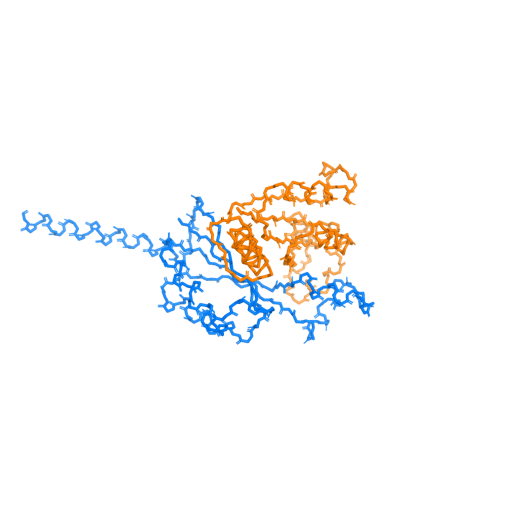0 ILE A CA 1
ATOM 789 C C . ILE A 1 100 ? -5.906 3.834 -0.955 1 95.38 100 ILE A C 1
ATOM 791 O O . ILE A 1 100 ? -4.816 4.219 -1.388 1 95.38 100 ILE A O 1
ATOM 795 N N . MET A 1 101 ? -6.34 4.168 0.196 1 97.5 101 MET A N 1
ATOM 796 C CA . MET A 1 101 ? -5.492 4.715 1.253 1 97.5 101 MET A CA 1
ATOM 797 C C . MET A 1 101 ? -5.484 3.799 2.473 1 97.5 101 MET A C 1
ATOM 799 O O . MET A 1 101 ? -6.523 3.246 2.846 1 97.5 101 MET A O 1
ATOM 803 N N . PHE A 1 102 ? -4.301 3.615 3.078 1 98.5 102 PHE A N 1
ATOM 804 C CA . PHE A 1 102 ? -4.219 2.871 4.328 1 98.5 102 PHE A CA 1
ATOM 805 C C . PHE A 1 102 ? -3.092 3.404 5.203 1 98.5 102 PHE A C 1
ATOM 807 O O . PHE A 1 102 ? -2.219 4.133 4.727 1 98.5 102 PHE A O 1
ATOM 814 N N . VAL A 1 103 ? -3.189 3.078 6.449 1 98.88 103 VAL A N 1
ATOM 815 C CA . VAL A 1 103 ? -2.275 3.66 7.43 1 98.88 103 VAL A CA 1
ATOM 816 C C . VAL A 1 103 ? -1.619 2.553 8.25 1 98.88 103 VAL A C 1
ATOM 818 O O . VAL A 1 103 ? -2.289 1.61 8.68 1 98.88 103 VAL A O 1
ATOM 821 N N . LEU A 1 104 ? -0.318 2.627 8.383 1 98.81 104 LEU A N 1
ATOM 822 C CA . LEU A 1 104 ? 0.473 1.706 9.188 1 98.81 104 LEU A CA 1
ATOM 823 C C . LEU A 1 104 ? 1.04 2.412 10.422 1 98.81 104 LEU A C 1
ATOM 825 O O . LEU A 1 104 ? 1.46 3.568 10.336 1 98.81 104 LEU A O 1
ATOM 829 N N . PRO A 1 105 ? 1.1 1.732 11.57 1 98.38 105 PRO A N 1
ATOM 830 C CA . PRO A 1 105 ? 1.782 2.33 12.719 1 98.38 105 PRO A CA 1
ATOM 831 C C . PRO A 1 105 ? 3.295 2.406 12.531 1 98.38 105 PRO A C 1
ATOM 833 O O . PRO A 1 105 ? 3.895 1.503 11.945 1 98.38 105 PRO A O 1
ATOM 836 N N . VAL A 1 106 ? 3.809 3.463 13.047 1 98.44 106 VAL A N 1
ATOM 837 C CA . VAL A 1 106 ? 5.254 3.652 13.023 1 98.44 106 VAL A CA 1
ATOM 838 C C . VAL A 1 106 ? 5.809 3.568 14.445 1 98.44 106 VAL A C 1
ATOM 840 O O . VAL A 1 106 ? 5.359 4.293 15.336 1 98.44 106 VAL A O 1
ATOM 843 N N . THR A 1 107 ? 6.895 2.742 14.602 1 97.56 107 THR A N 1
ATOM 844 C CA . THR A 1 107 ? 7.422 2.5 15.938 1 97.56 107 THR A CA 1
ATOM 845 C C . THR A 1 107 ? 8.633 3.391 16.219 1 97.56 107 THR A C 1
ATOM 847 O O . THR A 1 107 ? 8.844 3.826 17.344 1 97.56 107 THR A O 1
ATOM 850 N N . HIS A 1 108 ? 9.508 3.592 15.219 1 97 108 HIS A N 1
ATOM 851 C CA . HIS A 1 108 ? 10.711 4.406 15.328 1 97 108 HIS A CA 1
ATOM 852 C C . HIS A 1 108 ? 10.898 5.289 14.102 1 97 108 HIS A C 1
ATOM 854 O O . HIS A 1 108 ? 10.531 4.898 12.992 1 97 108 HIS A O 1
ATOM 860 N N . MET A 1 109 ? 11.344 6.406 14.32 1 96 109 MET A N 1
ATOM 861 C CA . MET A 1 109 ? 11.609 7.336 13.234 1 96 109 MET A CA 1
ATOM 862 C C . MET A 1 109 ? 12.844 8.188 13.531 1 96 109 MET A C 1
ATOM 864 O O . MET A 1 109 ? 13.039 8.617 14.672 1 96 109 MET A O 1
ATOM 868 N N . ARG A 1 110 ? 13.727 8.375 12.531 1 96.06 110 ARG A N 1
ATOM 869 C CA . ARG A 1 110 ? 14.852 9.297 12.57 1 96.06 110 ARG A CA 1
ATOM 870 C C . ARG A 1 110 ? 14.977 10.07 11.266 1 96.06 110 ARG A C 1
ATOM 872 O O . ARG A 1 110 ? 14.742 9.523 10.188 1 96.06 110 ARG A O 1
ATOM 879 N N . GLY A 1 111 ? 15.297 11.289 11.367 1 94.38 111 GLY A N 1
ATOM 880 C CA . GLY A 1 111 ? 15.578 12.117 10.203 1 94.38 111 GLY A CA 1
ATOM 881 C C . GLY A 1 111 ? 14.336 12.758 9.609 1 94.38 111 GLY A C 1
ATOM 882 O O . GLY A 1 111 ? 13.266 12.727 10.227 1 94.38 111 GLY A O 1
ATOM 883 N N . GLY A 1 112 ? 14.57 13.461 8.438 1 91.69 112 GLY A N 1
ATOM 884 C CA . GLY A 1 112 ? 13.492 14.109 7.707 1 91.69 112 GLY A CA 1
ATOM 885 C C . GLY A 1 112 ? 13.07 15.438 8.312 1 91.69 112 GLY A C 1
ATOM 886 O O . GLY A 1 112 ? 13.492 15.781 9.422 1 91.69 112 GLY A O 1
ATOM 887 N N . GLU A 1 113 ? 12.32 16.031 7.441 1 91.19 113 GLU A N 1
ATOM 888 C CA . GLU A 1 113 ? 11.773 17.312 7.871 1 91.19 113 GLU A CA 1
ATOM 889 C C . GLU A 1 113 ? 10.883 17.156 9.102 1 91.19 113 GLU A C 1
ATOM 891 O O . GLU A 1 113 ? 10.828 18.031 9.953 1 91.19 113 GLU A O 1
ATOM 896 N N . LEU A 1 114 ? 10.266 16.031 9.273 1 91.5 114 LEU A N 1
ATOM 897 C CA . LEU A 1 114 ? 9.359 15.766 10.383 1 91.5 114 LEU A CA 1
ATOM 898 C C . LEU A 1 114 ? 10.109 15.773 11.711 1 91.5 114 LEU A C 1
ATOM 900 O O . LEU A 1 114 ? 9.688 16.438 12.664 1 91.5 114 LEU A O 1
ATOM 904 N N . GLN A 1 115 ? 11.25 15.109 11.773 1 90.94 115 GLN A N 1
ATOM 905 C CA . GLN A 1 115 ? 12.016 15.062 13.008 1 90.94 115 GLN A CA 1
ATOM 906 C C . GLN A 1 115 ? 12.484 16.453 13.43 1 90.94 115 GLN A C 1
ATOM 908 O O . GLN A 1 115 ? 12.406 16.812 14.602 1 90.94 115 GLN A O 1
ATOM 913 N N . ARG A 1 116 ? 12.938 17.203 12.414 1 91.69 116 ARG A N 1
ATOM 914 C CA . ARG A 1 116 ? 13.406 18.547 12.695 1 91.69 116 ARG A CA 1
ATOM 915 C C . ARG A 1 116 ? 12.281 19.422 13.258 1 91.69 116 ARG A C 1
ATOM 917 O O . ARG A 1 116 ? 12.5 20.219 14.172 1 91.69 116 ARG A O 1
ATOM 924 N N . HIS A 1 117 ? 11.156 19.234 12.641 1 90.88 117 HIS A N 1
ATOM 925 C CA . HIS A 1 117 ? 10 20 13.094 1 90.88 117 HIS A CA 1
ATOM 926 C C . HIS A 1 117 ? 9.617 19.625 14.523 1 90.88 117 HIS A C 1
ATOM 928 O O . HIS A 1 117 ? 9.336 20.516 15.344 1 90.88 117 HIS A O 1
ATOM 934 N N . ILE A 1 118 ? 9.625 18.359 14.891 1 90.56 118 ILE A N 1
ATOM 935 C CA . ILE A 1 118 ? 9.266 17.891 16.219 1 90.56 118 ILE A CA 1
ATOM 936 C C . ILE A 1 118 ? 10.258 18.438 17.25 1 90.56 118 ILE A C 1
ATOM 938 O O . ILE A 1 118 ? 9.852 18.938 18.297 1 90.56 118 ILE A O 1
ATOM 942 N N . GLU A 1 119 ? 11.5 18.406 16.891 1 90.62 119 GLU A N 1
ATOM 943 C CA . GLU A 1 119 ? 12.539 18.891 17.797 1 90.62 119 GLU A CA 1
ATOM 944 C C . GLU A 1 119 ? 12.398 20.391 18.031 1 90.62 119 GLU A C 1
ATOM 946 O O . GLU A 1 119 ? 12.555 20.859 19.172 1 90.62 119 GLU A O 1
ATOM 951 N N . SER A 1 120 ? 12.148 21.094 16.953 1 91.19 120 SER A N 1
ATOM 952 C CA . SER A 1 120 ? 11.977 22.547 17.078 1 91.19 120 SER A CA 1
ATOM 953 C C . SER A 1 120 ? 10.781 22.875 17.969 1 91.19 120 SER A C 1
ATOM 955 O O . SER A 1 120 ? 10.844 23.828 18.766 1 91.19 120 SER A O 1
ATOM 957 N N . ARG A 1 121 ? 9.703 22.172 17.812 1 89.19 121 ARG A N 1
ATOM 958 C CA . ARG A 1 121 ? 8.508 22.391 18.625 1 89.19 121 ARG A CA 1
ATOM 959 C C . ARG A 1 121 ? 8.789 22.109 20.094 1 89.19 121 ARG A C 1
ATOM 961 O O . ARG A 1 121 ? 8.32 22.828 20.969 1 89.19 121 ARG A O 1
ATOM 968 N N . GLU A 1 122 ? 9.516 21.031 20.344 1 88.69 122 GLU A N 1
ATOM 969 C CA . GLU A 1 122 ? 9.844 20.672 21.719 1 88.69 122 GLU A CA 1
ATOM 970 C C . GLU A 1 122 ? 10.742 21.734 22.359 1 88.69 122 GLU A C 1
ATOM 972 O O . GLU A 1 122 ? 10.555 22.078 23.531 1 88.69 122 GLU A O 1
ATOM 977 N N . LYS A 1 123 ? 11.695 22.312 21.656 1 90 123 LYS A N 1
ATOM 978 C CA . LYS A 1 123 ? 12.578 23.359 22.156 1 90 123 LYS A CA 1
ATOM 979 C C . LYS A 1 123 ? 11.797 24.625 22.469 1 90 123 LYS A C 1
ATOM 981 O O . LYS A 1 123 ? 12.039 25.281 23.5 1 90 123 LYS A O 1
ATOM 986 N N . LYS A 1 124 ? 10.93 24.938 21.594 1 90.25 124 LYS A N 1
ATOM 987 C CA . LYS A 1 124 ? 10.102 26.125 21.812 1 90.25 124 LYS A CA 1
ATOM 988 C C . LYS A 1 124 ? 9.266 25.984 23.078 1 90.25 124 LYS A C 1
ATOM 990 O O . LYS A 1 124 ? 9.102 26.953 23.828 1 90.25 124 LYS A O 1
ATOM 995 N N . LYS A 1 125 ? 8.781 24.797 23.281 1 89.31 125 LYS A N 1
ATOM 996 C CA . LYS A 1 125 ? 7.984 24.547 24.484 1 89.31 125 LYS A CA 1
ATOM 997 C C . LYS A 1 125 ? 8.812 24.734 25.75 1 89.31 125 LYS A C 1
ATOM 999 O O . LYS A 1 125 ? 8.336 25.312 26.734 1 89.31 125 LYS A O 1
ATOM 1004 N N . ILE A 1 126 ? 10 24.266 25.719 1 90.12 126 ILE A N 1
ATOM 1005 C CA . ILE A 1 126 ? 10.898 24.375 26.859 1 90.12 126 ILE A CA 1
ATOM 1006 C C . ILE A 1 126 ? 11.234 25.844 27.125 1 90.12 126 ILE A C 1
ATOM 1008 O O . ILE A 1 126 ? 11.203 26.297 28.266 1 90.12 126 ILE A O 1
ATOM 1012 N N . LEU A 1 127 ? 11.508 26.531 26.047 1 89.81 127 LEU A N 1
ATOM 1013 C CA . LEU A 1 127 ? 11.844 27.953 26.156 1 89.81 127 LEU A CA 1
ATOM 1014 C C . LEU A 1 127 ? 10.672 28.75 26.719 1 89.81 127 LEU A C 1
ATOM 1016 O O . LEU A 1 127 ? 10.852 29.609 27.562 1 89.81 127 LEU A O 1
ATOM 1020 N N . ASP A 1 128 ? 9.5 28.438 26.25 1 89.31 128 ASP A N 1
ATOM 1021 C CA . ASP A 1 128 ? 8.305 29.125 26.734 1 89.31 128 ASP A CA 1
ATOM 1022 C C . ASP A 1 128 ? 8.07 28.859 28.219 1 89.31 128 ASP A C 1
ATOM 1024 O O . ASP A 1 128 ? 7.656 29.75 28.953 1 89.31 128 ASP A O 1
ATOM 1028 N N . LYS A 1 129 ? 8.328 27.688 28.656 1 89.81 129 LYS A N 1
ATOM 1029 C CA . LYS A 1 129 ? 8.18 27.328 30.062 1 89.81 129 LYS A CA 1
ATOM 1030 C C . LYS A 1 129 ? 9.203 28.062 30.938 1 89.81 129 LYS A C 1
ATOM 1032 O O . LYS A 1 129 ? 8.883 28.516 32.031 1 89.81 129 LYS A O 1
ATOM 1037 N N . GLU A 1 130 ? 10.305 28.156 30.422 1 87.56 130 GLU A N 1
ATOM 1038 C CA . GLU A 1 130 ? 11.359 28.844 31.141 1 87.56 130 GLU A CA 1
ATOM 1039 C C . GLU A 1 130 ? 11.055 30.344 31.281 1 87.56 130 GLU A C 1
ATOM 1041 O O . GLU A 1 130 ? 11.273 30.938 32.344 1 87.56 130 GLU A O 1
ATOM 1046 N N . LEU A 1 131 ? 10.609 30.938 30.25 1 86.75 131 LEU A N 1
ATOM 1047 C CA . LEU A 1 131 ? 10.273 32.344 30.234 1 86.75 131 LEU A CA 1
ATOM 1048 C C . LEU A 1 131 ? 9.117 32.656 31.188 1 86.75 131 LEU A C 1
ATOM 1050 O O . LEU A 1 131 ? 9.148 33.625 31.922 1 86.75 131 LEU A O 1
ATOM 1054 N N . LYS A 1 132 ? 8.211 31.797 31.297 1 88.25 132 LYS A N 1
ATOM 1055 C CA . LYS A 1 132 ? 7.07 31.953 32.188 1 88.25 132 LYS A CA 1
ATOM 1056 C C . LYS A 1 132 ? 7.5 31.797 33.656 1 88.25 132 LYS A C 1
ATOM 1058 O O . LYS A 1 132 ? 6.969 32.469 34.531 1 88.25 132 LYS A O 1
ATOM 1063 N N . SER A 1 133 ? 8.352 30.844 33.844 1 83.69 133 SER A N 1
ATOM 1064 C CA . SER A 1 133 ? 8.828 30.625 35.188 1 83.69 133 SER A CA 1
ATOM 1065 C C . SER A 1 133 ? 9.602 31.828 35.719 1 83.69 133 SER A C 1
ATOM 1067 O O . SER A 1 133 ? 9.641 32.094 36.938 1 83.69 133 SER A O 1
ATOM 1069 N N . GLU A 1 134 ? 10.203 32.469 34.812 1 75.19 134 GLU A N 1
ATOM 1070 C CA . GLU A 1 134 ? 10.969 33.656 35.188 1 75.19 134 GLU A CA 1
ATOM 1071 C C . GLU A 1 134 ? 10.055 34.812 35.531 1 75.19 134 GLU A C 1
ATOM 1073 O O . GLU A 1 134 ? 10.438 35.688 36.312 1 75.19 134 GLU A O 1
ATOM 1078 N N . TYR A 1 135 ? 8.961 34.875 34.969 1 74.44 135 TYR A N 1
ATOM 1079 C CA . TYR A 1 135 ? 8.055 36 35.156 1 74.44 135 TYR A CA 1
ATOM 1080 C C . TYR A 1 135 ? 7.164 35.75 36.375 1 74.44 135 TYR A C 1
ATOM 1082 O O . TYR A 1 135 ? 6.48 36.688 36.844 1 74.44 135 TYR A O 1
ATOM 1090 N N . TYR A 1 136 ? 7.047 34.594 36.781 1 62.56 136 TYR A N 1
ATOM 1091 C CA . TYR A 1 136 ? 6.332 34.375 38.031 1 62.56 136 TYR A CA 1
ATOM 1092 C C . TYR A 1 136 ? 7.293 33.969 39.156 1 62.56 136 TYR A C 1
ATOM 1094 O O . TYR A 1 136 ? 8.242 33.219 38.938 1 62.56 136 TYR A O 1
ATOM 1102 N N . MET B 1 1 ? -7.371 -5.691 10.438 1 97.56 1 MET B N 1
ATOM 1103 C CA . MET B 1 1 ? -7.008 -5.438 9.047 1 97.56 1 MET B CA 1
ATOM 1104 C C . MET B 1 1 ? -5.492 -5.441 8.867 1 97.56 1 MET B C 1
ATOM 1106 O O . MET B 1 1 ? -4.758 -5.023 9.766 1 97.56 1 MET B O 1
ATOM 1110 N N . TYR B 1 2 ? -4.996 -5.918 7.73 1 98.56 2 TYR B N 1
ATOM 1111 C CA . TYR B 1 2 ? -3.58 -6.223 7.559 1 98.56 2 TYR B CA 1
ATOM 1112 C C . TYR B 1 2 ? -3.1 -5.816 6.172 1 98.56 2 TYR B C 1
ATOM 1114 O O . TYR B 1 2 ? -3.844 -5.922 5.195 1 98.56 2 TYR B O 1
ATOM 1122 N N . ALA B 1 3 ? -1.903 -5.348 6.168 1 98.75 3 ALA B N 1
ATOM 1123 C CA . ALA B 1 3 ? -1.21 -5.188 4.895 1 98.75 3 ALA B CA 1
ATOM 1124 C C . ALA B 1 3 ? -0.175 -6.293 4.691 1 98.75 3 ALA B C 1
ATOM 1126 O O . ALA B 1 3 ? 0.789 -6.395 5.453 1 98.75 3 ALA B O 1
ATOM 1127 N N . LEU B 1 4 ? -0.378 -7.125 3.707 1 98.81 4 LEU B N 1
ATOM 1128 C CA . LEU B 1 4 ? 0.58 -8.164 3.34 1 98.81 4 LEU B CA 1
ATOM 1129 C C . LEU B 1 4 ? 1.562 -7.648 2.291 1 98.81 4 LEU B C 1
ATOM 1131 O O . LEU B 1 4 ? 1.15 -7.086 1.271 1 98.81 4 LEU B O 1
ATOM 1135 N N . PHE B 1 5 ? 2.814 -7.824 2.592 1 98.69 5 PHE B N 1
ATOM 1136 C CA . PHE B 1 5 ? 3.881 -7.512 1.649 1 98.69 5 PHE B CA 1
ATOM 1137 C C . PHE B 1 5 ? 4.586 -8.781 1.188 1 98.69 5 PHE B C 1
ATOM 1139 O O . PHE B 1 5 ? 4.918 -9.648 2.002 1 98.69 5 PHE B O 1
ATOM 1146 N N . ILE B 1 6 ? 4.801 -8.875 -0.112 1 97.5 6 ILE B N 1
ATOM 1147 C CA . ILE B 1 6 ? 5.531 -9.969 -0.737 1 97.5 6 ILE B CA 1
ATOM 1148 C C . ILE B 1 6 ? 6.656 -9.414 -1.606 1 97.5 6 ILE B C 1
ATOM 1150 O O . ILE B 1 6 ? 6.398 -8.711 -2.588 1 97.5 6 ILE B O 1
ATOM 1154 N N . VAL B 1 7 ? 7.879 -9.664 -1.261 1 96.12 7 VAL B N 1
ATOM 1155 C CA . VAL B 1 7 ? 9.008 -9.391 -2.143 1 96.12 7 VAL B CA 1
ATOM 1156 C C . VAL B 1 7 ? 9.344 -10.641 -2.949 1 96.12 7 VAL B C 1
ATOM 1158 O O . VAL B 1 7 ? 9.773 -11.656 -2.389 1 96.12 7 VAL B O 1
ATOM 1161 N N . LEU B 1 8 ? 9.148 -10.508 -4.195 1 94.06 8 LEU B N 1
ATOM 1162 C CA . LEU B 1 8 ? 9.242 -11.656 -5.09 1 94.06 8 LEU B CA 1
ATOM 1163 C C . LEU B 1 8 ? 10.516 -11.586 -5.93 1 94.06 8 LEU B C 1
ATOM 1165 O O . LEU B 1 8 ? 10.656 -10.703 -6.777 1 94.06 8 LEU B O 1
ATOM 1169 N N . ASN B 1 9 ? 11.398 -12.5 -5.727 1 91.31 9 ASN B N 1
ATOM 1170 C CA . ASN B 1 9 ? 12.641 -12.523 -6.496 1 91.31 9 ASN B CA 1
ATOM 1171 C C . ASN B 1 9 ? 12.453 -13.266 -7.82 1 91.31 9 ASN B C 1
ATOM 1173 O O . ASN B 1 9 ? 13.078 -12.914 -8.82 1 91.31 9 ASN B O 1
ATOM 1177 N N . GLU B 1 10 ? 11.703 -14.312 -7.801 1 90.12 10 GLU B N 1
ATOM 1178 C CA . GLU B 1 10 ? 11.391 -15.055 -9.016 1 90.12 10 GLU B CA 1
ATOM 1179 C C . GLU B 1 10 ? 10.188 -14.453 -9.734 1 90.12 10 GLU B C 1
ATOM 1181 O O . GLU B 1 10 ? 9.086 -14.992 -9.672 1 90.12 10 GLU B O 1
ATOM 1186 N N . VAL B 1 11 ? 10.477 -13.453 -10.461 1 90.06 11 VAL B N 1
ATOM 1187 C CA . VAL B 1 11 ? 9.461 -12.547 -10.984 1 90.06 11 VAL B CA 1
ATOM 1188 C C . VAL B 1 11 ? 8.586 -13.289 -11.992 1 90.06 11 VAL B C 1
ATOM 1190 O O . VAL B 1 11 ? 7.469 -12.852 -12.289 1 90.06 11 VAL B O 1
ATOM 1193 N N . GLU B 1 12 ? 9.039 -14.32 -12.547 1 86.81 12 GLU B N 1
ATOM 1194 C CA . GLU B 1 12 ? 8.266 -15.094 -13.516 1 86.81 12 GLU B CA 1
ATOM 1195 C C . GLU B 1 12 ? 6.996 -15.656 -12.891 1 86.81 12 GLU B C 1
ATOM 1197 O O . GLU B 1 12 ? 6.055 -16.016 -13.602 1 86.81 12 GLU B O 1
ATOM 1202 N N . TYR B 1 13 ? 6.926 -15.68 -11.539 1 91.25 13 TYR B N 1
ATOM 1203 C CA . TYR B 1 13 ? 5.766 -16.234 -10.852 1 91.25 13 TYR B CA 1
ATOM 1204 C C . TYR B 1 13 ? 4.75 -15.148 -10.523 1 91.25 13 TYR B C 1
ATOM 1206 O O . TYR B 1 13 ? 3.684 -15.43 -9.969 1 91.25 13 TYR B O 1
ATOM 1214 N N . LEU B 1 14 ? 5.031 -13.961 -10.844 1 92.5 14 LEU B N 1
ATOM 1215 C CA . LEU B 1 14 ? 4.156 -12.844 -10.516 1 92.5 14 LEU B CA 1
ATOM 1216 C C . LEU B 1 14 ? 2.74 -13.094 -11.023 1 92.5 14 LEU B C 1
ATOM 1218 O O . LEU B 1 14 ? 1.774 -12.984 -10.258 1 92.5 14 LEU B O 1
ATOM 1222 N N . PRO B 1 15 ? 2.555 -13.484 -12.281 1 91.25 15 PRO B N 1
ATOM 1223 C CA . PRO B 1 15 ? 1.185 -13.711 -12.75 1 91.25 15 PRO B CA 1
ATOM 1224 C C . PRO B 1 15 ? 0.453 -14.773 -11.938 1 91.25 15 PRO B C 1
ATOM 1226 O O . PRO B 1 15 ? -0.725 -14.609 -11.609 1 91.25 15 PRO B O 1
ATOM 1229 N N . ASP B 1 16 ? 1.143 -15.805 -11.617 1 92.81 16 ASP B N 1
ATOM 1230 C CA . ASP B 1 16 ? 0.545 -16.891 -10.844 1 92.81 16 ASP B CA 1
ATOM 1231 C C . ASP B 1 16 ? 0.128 -16.406 -9.453 1 92.81 16 ASP B C 1
ATOM 1233 O O . ASP B 1 16 ? -0.946 -16.766 -8.961 1 92.81 16 ASP B O 1
ATOM 1237 N N . ILE B 1 17 ? 0.939 -15.633 -8.859 1 95.06 17 ILE B N 1
ATOM 1238 C CA . ILE B 1 17 ? 0.686 -15.125 -7.512 1 95.06 17 ILE B CA 1
ATOM 1239 C C . ILE B 1 17 ? -0.521 -14.195 -7.527 1 95.06 17 ILE B C 1
ATOM 1241 O O . ILE B 1 17 ? -1.421 -14.312 -6.691 1 95.06 17 ILE B O 1
ATOM 1245 N N . LEU B 1 18 ? -0.543 -13.266 -8.5 1 95.25 18 LEU B N 1
ATOM 1246 C CA . LEU B 1 18 ? -1.664 -12.344 -8.602 1 95.25 18 LEU B CA 1
ATOM 1247 C C . LEU B 1 18 ? -2.963 -13.086 -8.891 1 95.25 18 LEU B C 1
ATOM 1249 O O . LEU B 1 18 ? -4.016 -12.734 -8.359 1 95.25 18 LEU B O 1
ATOM 1253 N N . TYR B 1 19 ? -2.84 -14.117 -9.703 1 93.94 19 TYR B N 1
ATOM 1254 C CA . TYR B 1 19 ? -4 -14.945 -10.008 1 93.94 19 TYR B CA 1
ATOM 1255 C C . TYR B 1 19 ? -4.527 -15.617 -8.742 1 93.94 19 TYR B C 1
ATOM 1257 O O . TYR B 1 19 ? -5.734 -15.617 -8.492 1 93.94 19 TYR B O 1
ATOM 1265 N N . LYS B 1 20 ? -3.66 -16.156 -8.008 1 93.94 20 LYS B N 1
ATOM 1266 C CA . LYS B 1 20 ? -4.047 -16.875 -6.797 1 93.94 20 LYS B CA 1
ATOM 1267 C C . LYS B 1 20 ? -4.645 -15.914 -5.766 1 93.94 20 LYS B C 1
ATOM 1269 O O . LYS B 1 20 ? -5.641 -16.234 -5.117 1 93.94 20 LYS B O 1
ATOM 1274 N N . ILE B 1 21 ? -4.059 -14.766 -5.57 1 95.19 21 ILE B N 1
ATOM 1275 C CA . ILE B 1 21 ? -4.566 -13.734 -4.668 1 95.19 21 ILE B CA 1
ATOM 1276 C C . ILE B 1 21 ? -6.016 -13.414 -5.023 1 95.19 21 ILE B C 1
ATOM 1278 O O . ILE B 1 21 ? -6.879 -13.344 -4.145 1 95.19 21 ILE B O 1
ATOM 1282 N N . ARG B 1 22 ? -6.238 -13.258 -6.203 1 93.75 22 ARG B N 1
ATOM 1283 C CA . ARG B 1 22 ? -7.59 -12.977 -6.668 1 93.75 22 ARG B CA 1
ATOM 1284 C C . ARG B 1 22 ? -8.523 -14.156 -6.383 1 93.75 22 ARG B C 1
ATOM 1286 O O . ARG B 1 22 ? -9.648 -13.961 -5.922 1 93.75 22 ARG B O 1
ATOM 1293 N N . GLN B 1 23 ? -8.07 -15.344 -6.641 1 94.56 23 GLN B N 1
ATOM 1294 C CA . GLN B 1 23 ? -8.859 -16.547 -6.457 1 94.56 23 GLN B CA 1
ATOM 1295 C C . GLN B 1 23 ? -9.242 -16.734 -4.992 1 94.56 23 GLN B C 1
ATOM 1297 O O . GLN B 1 23 ? -10.312 -17.281 -4.684 1 94.56 23 GLN B O 1
ATOM 1302 N N . LEU B 1 24 ? -8.43 -16.297 -4.156 1 95.69 24 LEU B N 1
ATOM 1303 C CA . LEU B 1 24 ? -8.664 -16.469 -2.729 1 95.69 24 LEU B CA 1
ATOM 1304 C C . LEU B 1 24 ? -9.57 -15.375 -2.188 1 95.69 24 LEU B C 1
ATOM 1306 O O . LEU B 1 24 ? -9.828 -15.312 -0.983 1 95.69 24 LEU B O 1
ATOM 1310 N N . GLY B 1 25 ? -9.938 -14.445 -3.049 1 94.06 25 GLY B N 1
ATOM 1311 C CA . GLY B 1 25 ? -10.922 -13.445 -2.672 1 94.06 25 GLY B CA 1
ATOM 1312 C C . GLY B 1 25 ? -10.289 -12.156 -2.176 1 94.06 25 GLY B C 1
ATOM 1313 O O . GLY B 1 25 ? -10.969 -11.32 -1.57 1 94.06 25 GLY B O 1
ATOM 1314 N N . ILE B 1 26 ? -8.969 -12.047 -2.338 1 95.19 26 ILE B N 1
ATOM 1315 C CA . ILE B 1 26 ? -8.312 -10.797 -1.967 1 95.19 26 ILE B CA 1
ATOM 1316 C C . ILE B 1 26 ? -8.656 -9.711 -2.988 1 95.19 26 ILE B C 1
ATOM 1318 O O . ILE B 1 26 ? -8.633 -9.961 -4.195 1 95.19 26 ILE B O 1
ATOM 1322 N N . ARG B 1 27 ? -8.992 -8.516 -2.381 1 90.94 27 ARG B N 1
ATOM 1323 C CA . ARG B 1 27 ? -9.602 -7.469 -3.197 1 90.94 27 ARG B CA 1
ATOM 1324 C C . ARG B 1 27 ? -8.57 -6.414 -3.596 1 90.94 27 ARG B C 1
ATOM 1326 O O . ARG B 1 27 ? -8.672 -5.254 -3.191 1 90.94 27 ARG B O 1
ATOM 1333 N N . GLY B 1 28 ? -7.633 -6.77 -4.367 1 92.31 28 GLY B N 1
ATOM 1334 C CA . GLY B 1 28 ? -6.684 -5.816 -4.922 1 92.31 28 GLY B CA 1
ATOM 1335 C C . GLY B 1 28 ? -5.254 -6.086 -4.496 1 92.31 28 GLY B C 1
ATOM 1336 O O . GLY B 1 28 ? -5.016 -6.645 -3.424 1 92.31 28 GLY B O 1
ATOM 1337 N N . ALA B 1 29 ? -4.355 -5.652 -5.293 1 96.19 29 ALA B N 1
ATOM 1338 C CA . ALA B 1 29 ? -2.924 -5.676 -5.012 1 96.19 29 ALA B CA 1
ATOM 1339 C C . ALA B 1 29 ? -2.189 -4.609 -5.82 1 96.19 29 ALA B C 1
ATOM 1341 O O . ALA B 1 29 ? -2.652 -4.207 -6.891 1 96.19 29 ALA B O 1
ATOM 1342 N N . THR B 1 30 ? -1.179 -4.152 -5.223 1 95.38 30 THR B N 1
ATOM 1343 C CA . THR B 1 30 ? -0.295 -3.193 -5.875 1 95.38 30 THR B CA 1
ATOM 1344 C C . THR B 1 30 ? 1.112 -3.766 -6.023 1 95.38 30 THR B C 1
ATOM 1346 O O . THR B 1 30 ? 1.612 -4.434 -5.113 1 95.38 30 THR B O 1
ATOM 1349 N N . VAL B 1 31 ? 1.681 -3.512 -7.211 1 95.31 31 VAL B N 1
ATOM 1350 C CA . VAL B 1 31 ? 3.008 -4.043 -7.5 1 95.31 31 VAL B CA 1
ATOM 1351 C C . VAL B 1 31 ? 3.979 -2.896 -7.766 1 95.31 31 VAL B C 1
ATOM 1353 O O . VAL B 1 31 ? 3.65 -1.952 -8.492 1 95.31 31 VAL B O 1
ATOM 1356 N N . ILE B 1 32 ? 5.152 -3.002 -7.195 1 93.94 32 ILE B N 1
ATOM 1357 C CA . ILE B 1 32 ? 6.23 -2.035 -7.363 1 93.94 32 ILE B CA 1
ATOM 1358 C C . ILE B 1 32 ? 7.484 -2.744 -7.875 1 93.94 32 ILE B C 1
ATOM 1360 O O . ILE B 1 32 ? 7.816 -3.84 -7.414 1 93.94 32 ILE B O 1
ATOM 1364 N N . ASP B 1 33 ? 8.188 -2.104 -8.828 1 89.12 33 ASP B N 1
ATOM 1365 C CA . ASP B 1 33 ? 9.523 -2.578 -9.18 1 89.12 33 ASP B CA 1
ATOM 1366 C C . ASP B 1 33 ? 10.516 -2.299 -8.055 1 89.12 33 ASP B C 1
ATOM 1368 O O . ASP B 1 33 ? 10.578 -1.185 -7.531 1 89.12 33 ASP B O 1
ATOM 1372 N N . SER B 1 34 ? 11.18 -3.316 -7.684 1 91.19 34 SER B N 1
ATOM 1373 C CA . SER B 1 34 ? 12.141 -3.193 -6.59 1 91.19 34 SER B CA 1
ATOM 1374 C C . SER B 1 34 ? 13.406 -3.996 -6.867 1 91.19 34 SER B C 1
ATOM 1376 O O . SER B 1 34 ? 13.484 -4.715 -7.867 1 91.19 34 SER B O 1
ATOM 1378 N N . MET B 1 35 ? 14.445 -3.742 -6.02 1 88.19 35 MET B N 1
ATOM 1379 C CA . MET B 1 35 ? 15.711 -4.465 -6.094 1 88.19 35 MET B CA 1
ATOM 1380 C C . MET B 1 35 ? 16.172 -4.891 -4.703 1 88.19 35 MET B C 1
ATOM 1382 O O . MET B 1 35 ? 16.031 -4.137 -3.738 1 88.19 35 MET B O 1
ATOM 1386 N N . GLY B 1 36 ? 16.703 -6.098 -4.703 1 87.38 36 GLY B N 1
ATOM 1387 C CA . GLY B 1 36 ? 17.344 -6.535 -3.473 1 87.38 36 GLY B CA 1
ATOM 1388 C C . GLY B 1 36 ? 18.75 -5.98 -3.295 1 87.38 36 GLY B C 1
ATOM 1389 O O . GLY B 1 36 ? 19.453 -5.727 -4.277 1 87.38 36 GLY B O 1
ATOM 1390 N N . SER B 1 37 ? 19.141 -5.879 -2.033 1 85 37 SER B N 1
ATOM 1391 C CA . SER B 1 37 ? 20.453 -5.312 -1.721 1 85 37 SER B CA 1
ATOM 1392 C C . SER B 1 37 ? 21.578 -6.125 -2.361 1 85 37 SER B C 1
ATOM 1394 O O . SER B 1 37 ? 22.547 -5.559 -2.857 1 85 37 SER B O 1
ATOM 1396 N N . ARG B 1 38 ? 21.438 -7.391 -2.354 1 80.94 38 ARG B N 1
ATOM 1397 C CA . ARG B 1 38 ? 22.469 -8.258 -2.914 1 80.94 38 ARG B CA 1
ATOM 1398 C C . ARG B 1 38 ? 22.641 -8.008 -4.41 1 80.94 38 ARG B C 1
ATOM 1400 O O . ARG B 1 38 ? 23.766 -8.031 -4.922 1 80.94 38 ARG B O 1
ATOM 1407 N N . ALA B 1 39 ? 21.594 -7.797 -5.125 1 76.81 39 ALA B N 1
ATOM 1408 C CA . ALA B 1 39 ? 21.641 -7.52 -6.559 1 76.81 39 ALA B CA 1
ATOM 1409 C C . ALA B 1 39 ? 22.391 -6.215 -6.836 1 76.81 39 ALA B C 1
ATOM 1411 O O . ALA B 1 39 ? 23.156 -6.125 -7.797 1 76.81 39 ALA B O 1
ATOM 1412 N N . ILE B 1 40 ? 22.234 -5.227 -6.047 1 76.75 40 ILE B N 1
ATOM 1413 C CA . ILE B 1 40 ? 22.875 -3.924 -6.215 1 76.75 40 ILE B CA 1
ATOM 1414 C C . ILE B 1 40 ? 24.375 -4.047 -5.973 1 76.75 40 ILE B C 1
ATOM 1416 O O . ILE B 1 40 ? 25.188 -3.486 -6.727 1 76.75 40 ILE B O 1
ATOM 1420 N N . GLU B 1 41 ? 24.641 -4.781 -4.91 1 79.31 41 GLU B N 1
ATOM 1421 C CA . GLU B 1 41 ? 26.047 -4.984 -4.574 1 79.31 41 GLU B CA 1
ATOM 1422 C C . GLU B 1 41 ? 26.781 -5.703 -5.699 1 79.31 41 GLU B C 1
ATOM 1424 O O . GLU B 1 41 ? 27.938 -5.371 -6.008 1 79.31 41 GLU B O 1
ATOM 1429 N N . GLU B 1 42 ? 26.141 -6.691 -6.203 1 73.88 42 GLU B N 1
ATOM 1430 C CA . GLU B 1 42 ? 26.734 -7.457 -7.289 1 73.88 42 GLU B CA 1
ATOM 1431 C C . GLU B 1 42 ? 27 -6.582 -8.516 1 73.88 42 GLU B C 1
ATOM 1433 O O . GLU B 1 42 ? 28.016 -6.719 -9.18 1 73.88 42 GLU B O 1
ATOM 1438 N N . LYS B 1 43 ? 26.141 -5.684 -8.742 1 70.81 43 LYS B N 1
ATOM 1439 C CA . LYS B 1 43 ? 26.312 -4.781 -9.875 1 70.81 43 LYS B CA 1
ATOM 1440 C C . LYS B 1 43 ? 27.422 -3.771 -9.617 1 70.81 43 LYS B C 1
ATOM 1442 O O . LYS B 1 43 ? 28.141 -3.389 -10.539 1 70.81 43 LYS B O 1
ATOM 1447 N N . SER B 1 44 ? 27.422 -3.309 -8.414 1 67.81 44 SER B N 1
ATOM 1448 C CA . SER B 1 44 ? 28.438 -2.32 -8.055 1 67.81 44 SER B CA 1
ATOM 1449 C C . SER B 1 44 ? 29.844 -2.904 -8.148 1 67.81 44 SER B C 1
ATOM 1451 O O . SER B 1 44 ? 30.781 -2.197 -8.492 1 67.81 44 SER B O 1
ATOM 1453 N N . ARG B 1 45 ? 29.922 -4.059 -7.906 1 65.88 45 ARG B N 1
ATOM 1454 C CA . ARG B 1 45 ? 31.234 -4.699 -7.965 1 65.88 45 ARG B CA 1
ATOM 1455 C C . ARG B 1 45 ? 31.75 -4.727 -9.391 1 65.88 45 ARG B C 1
ATOM 1457 O O . ARG B 1 45 ? 32.969 -4.699 -9.609 1 65.88 45 ARG B O 1
ATOM 1464 N N . TYR B 1 46 ? 30.859 -4.922 -10.281 1 61.53 46 TYR B N 1
ATOM 1465 C CA . TYR B 1 46 ? 31.312 -5.07 -11.656 1 61.53 46 TYR B CA 1
ATOM 1466 C C . TYR B 1 46 ? 31.406 -3.717 -12.352 1 61.53 46 TYR B C 1
ATOM 1468 O O . TYR B 1 46 ? 31.547 -3.643 -13.57 1 61.53 46 TYR B O 1
ATOM 1476 N N . ASP B 1 47 ? 31.547 -2.609 -11.586 1 59.72 47 ASP B N 1
ATOM 1477 C CA . ASP B 1 47 ? 31.766 -1.25 -12.07 1 59.72 47 ASP B CA 1
ATOM 1478 C C . ASP B 1 47 ? 30.703 -0.84 -13.078 1 59.72 47 ASP B C 1
ATOM 1480 O O . ASP B 1 47 ? 31 -0.207 -14.094 1 59.72 47 ASP B O 1
ATOM 1484 N N . ILE B 1 48 ? 29.672 -1.565 -13.18 1 56.06 48 ILE B N 1
ATOM 1485 C CA . ILE B 1 48 ? 28.641 -1.101 -14.109 1 56.06 48 ILE B CA 1
ATOM 1486 C C . ILE B 1 48 ? 28.078 0.237 -13.633 1 56.06 48 ILE B C 1
ATOM 1488 O O . ILE B 1 48 ? 27.531 0.331 -12.523 1 56.06 48 ILE B O 1
ATOM 1492 N N . PRO B 1 49 ? 28.547 1.325 -14.375 1 52.56 49 PRO B N 1
ATOM 1493 C CA . PRO B 1 49 ? 28.078 2.645 -13.953 1 52.56 49 PRO B CA 1
ATOM 1494 C C . PRO B 1 49 ? 26.562 2.693 -13.742 1 52.56 49 PRO B C 1
ATOM 1496 O O . PRO B 1 49 ? 25.812 2.113 -14.523 1 52.56 49 PRO B O 1
ATOM 1499 N N . LEU B 1 50 ? 26.062 2.684 -12.523 1 51.69 50 LEU B N 1
ATOM 1500 C CA . LEU B 1 50 ? 24.672 2.748 -12.125 1 51.69 50 LEU B CA 1
ATOM 1501 C C . LEU B 1 50 ? 24 3.992 -12.695 1 51.69 50 LEU B C 1
ATOM 1503 O O . LEU B 1 50 ? 23.656 4.914 -11.953 1 51.69 50 LEU B O 1
ATOM 1507 N N . ILE B 1 51 ? 24.5 4.422 -13.867 1 49.41 51 ILE B N 1
ATOM 1508 C CA . ILE B 1 51 ? 23.891 5.645 -14.391 1 49.41 51 ILE B CA 1
ATOM 1509 C C . ILE B 1 51 ? 22.438 5.391 -14.742 1 49.41 51 ILE B C 1
ATOM 1511 O O . ILE B 1 51 ? 22.062 4.297 -15.172 1 49.41 51 ILE B O 1
ATOM 1515 N N . GLY B 1 52 ? 21.484 6.191 -14.336 1 48.75 52 GLY B N 1
ATOM 1516 C CA . GLY B 1 52 ? 20.031 6.098 -14.352 1 48.75 52 GLY B CA 1
ATOM 1517 C C . GLY B 1 52 ? 19.484 5.477 -15.625 1 48.75 52 GLY B C 1
ATOM 1518 O O . GLY B 1 52 ? 18.562 4.656 -15.586 1 48.75 52 GLY B O 1
ATOM 1519 N N . GLY B 1 53 ? 19.969 5.902 -16.875 1 46.06 53 GLY B N 1
ATOM 1520 C CA . GLY B 1 53 ? 19.562 5.453 -18.188 1 46.06 53 GLY B CA 1
ATOM 1521 C C . GLY B 1 53 ? 20.062 4.059 -18.531 1 46.06 53 GLY B C 1
ATOM 1522 O O . GLY B 1 53 ? 19.359 3.273 -19.156 1 46.06 53 GLY B O 1
ATOM 1523 N N . PHE B 1 54 ? 21.297 3.771 -18.312 1 46.19 54 PHE B N 1
ATOM 1524 C CA . PHE B 1 54 ? 21.922 2.484 -18.594 1 46.19 54 PHE B CA 1
ATOM 1525 C C . PHE B 1 54 ? 21.438 1.419 -17.625 1 46.19 54 PHE B C 1
ATOM 1527 O O . PHE B 1 54 ? 21.312 0.249 -17.984 1 46.19 54 PHE B O 1
ATOM 1534 N N . MET B 1 55 ? 21.109 1.736 -16.406 1 44.97 55 MET B N 1
ATOM 1535 C CA . MET B 1 55 ? 20.484 0.795 -15.484 1 44.97 55 MET B CA 1
ATOM 1536 C C . MET B 1 55 ? 19.156 0.291 -16.031 1 44.97 55 MET B C 1
ATOM 1538 O O . MET B 1 55 ? 18.766 -0.841 -15.766 1 44.97 55 MET B O 1
ATOM 1542 N N . LYS B 1 56 ? 18.469 1.186 -16.766 1 47 56 LYS B N 1
ATOM 1543 C CA . LYS B 1 56 ? 17.234 0.734 -17.391 1 47 56 LYS B CA 1
ATOM 1544 C C . LYS B 1 56 ? 17.5 -0.348 -18.438 1 47 56 LYS B C 1
ATOM 1546 O O . LYS B 1 56 ? 16.719 -1.279 -18.594 1 47 56 LYS B O 1
ATOM 1551 N N . SER B 1 57 ? 18.594 -0.143 -19.219 1 44.66 57 SER B N 1
ATOM 1552 C CA . SER B 1 57 ? 18.922 -1.075 -20.297 1 44.66 57 SER B CA 1
ATOM 1553 C C . SER B 1 5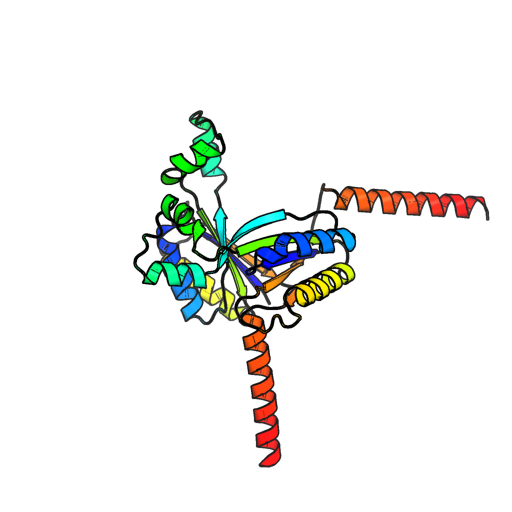7 ? 19.5 -2.377 -19.75 1 44.66 57 SER B C 1
ATOM 1555 O O . SER B 1 57 ? 19.453 -3.414 -20.406 1 44.66 57 SER B O 1
ATOM 1557 N N . LEU B 1 58 ? 20.344 -2.342 -18.734 1 45.28 58 LEU B N 1
ATOM 1558 C CA . LEU B 1 58 ? 20.828 -3.549 -18.078 1 45.28 58 LEU B CA 1
ATOM 1559 C C . LEU B 1 58 ? 19.734 -4.156 -17.203 1 45.28 58 LEU B C 1
ATOM 1561 O O . LEU B 1 58 ? 19.969 -5.156 -16.516 1 45.28 58 LEU B O 1
ATOM 1565 N N . GLU B 1 59 ? 18.688 -3.549 -16.969 1 45.62 59 GLU B N 1
ATOM 1566 C CA . GLU B 1 59 ? 17.516 -3.975 -16.219 1 45.62 59 GLU B CA 1
ATOM 1567 C C . GLU B 1 59 ? 17.047 -5.359 -16.672 1 45.62 59 GLU B C 1
ATOM 1569 O O . GLU B 1 59 ? 16.359 -6.059 -15.922 1 45.62 59 GLU B O 1
ATOM 1574 N N . GLY B 1 60 ? 17.406 -5.617 -17.859 1 45.25 60 GLY B N 1
ATOM 1575 C CA . GLY B 1 60 ? 17.047 -6.957 -18.312 1 45.25 60 GLY B CA 1
ATOM 1576 C C . GLY B 1 60 ? 17.75 -8.055 -17.531 1 45.25 60 GLY B C 1
ATOM 1577 O O . GLY B 1 60 ? 17.312 -9.203 -17.547 1 45.25 60 GLY B O 1
ATOM 1578 N N . GLY B 1 61 ? 19.047 -7.781 -17.109 1 4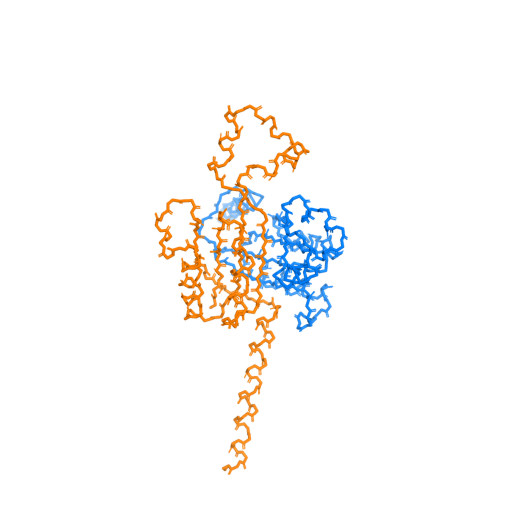5.91 61 GLY B N 1
ATOM 1579 C CA . GLY B 1 61 ? 19.812 -8.844 -16.484 1 45.91 61 GLY B CA 1
ATOM 1580 C C . GLY B 1 61 ? 19.797 -8.781 -14.961 1 45.91 61 GLY B C 1
ATOM 1581 O O . GLY B 1 61 ? 20.281 -9.695 -14.289 1 45.91 61 GLY B O 1
ATOM 1582 N N . THR B 1 62 ? 19.938 -7.578 -14.453 1 50.72 62 THR B N 1
ATOM 1583 C CA . THR B 1 62 ? 20.062 -7.551 -13 1 50.72 62 THR B CA 1
ATOM 1584 C C . THR B 1 62 ? 18.734 -7.961 -12.352 1 50.72 62 THR B C 1
ATOM 1586 O O . THR B 1 62 ? 17.656 -7.68 -12.883 1 50.72 62 THR B O 1
ATOM 1589 N N . GLN B 1 63 ? 18.875 -9.07 -11.609 1 61.06 63 GLN B N 1
ATOM 1590 C CA . GLN B 1 63 ? 17.766 -9.773 -10.992 1 61.06 63 GLN B CA 1
ATOM 1591 C C . GLN B 1 63 ? 16.875 -8.82 -10.203 1 61.06 63 GLN B C 1
ATOM 1593 O O . GLN B 1 63 ? 17.141 -8.539 -9.031 1 61.06 63 GLN B O 1
ATOM 1598 N N . SER B 1 64 ? 16.172 -7.914 -10.805 1 79.56 64 SER B N 1
ATOM 1599 C CA . SER B 1 64 ? 15.109 -7.102 -10.234 1 79.56 64 SER B CA 1
ATOM 1600 C C . SER B 1 64 ? 14.016 -7.973 -9.633 1 79.56 64 SER B C 1
ATOM 1602 O O . SER B 1 64 ? 13.906 -9.156 -9.953 1 79.56 64 SER B O 1
ATOM 1604 N N . ASN B 1 65 ? 13.578 -7.5 -8.445 1 90.88 65 ASN B N 1
ATOM 1605 C CA . ASN B 1 65 ? 12.43 -8.188 -7.859 1 90.88 65 ASN B CA 1
ATOM 1606 C C . ASN B 1 65 ? 11.18 -7.316 -7.883 1 90.88 65 ASN B C 1
ATOM 1608 O O . ASN B 1 65 ? 11.203 -6.203 -8.406 1 90.88 65 ASN B O 1
ATOM 1612 N N . LYS B 1 66 ? 10.109 -7.891 -7.516 1 92.25 66 LYS B N 1
ATOM 1613 C CA . LYS B 1 66 ? 8.836 -7.199 -7.391 1 92.25 66 LYS B CA 1
ATOM 1614 C C . LYS B 1 66 ? 8.344 -7.211 -5.945 1 92.25 66 LYS B C 1
ATOM 1616 O O . LYS B 1 66 ? 8.438 -8.227 -5.258 1 92.25 66 LYS B O 1
ATOM 1621 N N . THR B 1 67 ? 7.941 -6.102 -5.543 1 95.88 67 THR B N 1
ATOM 1622 C CA . THR B 1 67 ? 7.258 -6.008 -4.258 1 95.88 67 THR B CA 1
ATOM 1623 C C . THR B 1 67 ? 5.754 -5.836 -4.453 1 95.88 67 THR B C 1
ATOM 1625 O O . THR B 1 67 ? 5.312 -4.895 -5.113 1 95.88 67 THR B O 1
ATOM 1628 N N . ILE B 1 68 ? 5.043 -6.785 -3.914 1 97.44 68 ILE B N 1
ATOM 1629 C CA . ILE B 1 68 ? 3.584 -6.781 -3.967 1 97.44 68 ILE B CA 1
ATOM 1630 C C . ILE B 1 68 ? 3.018 -6.441 -2.592 1 97.44 68 ILE B C 1
ATOM 1632 O O . ILE B 1 68 ? 3.51 -6.934 -1.572 1 97.44 68 ILE B O 1
ATOM 1636 N N . PHE B 1 69 ? 1.972 -5.578 -2.539 1 98.5 69 PHE B N 1
ATOM 1637 C CA . PHE B 1 69 ? 1.268 -5.465 -1.268 1 98.5 69 PHE B CA 1
ATOM 1638 C C . PHE B 1 69 ? -0.24 -5.414 -1.487 1 98.5 69 PHE B C 1
ATOM 1640 O O . PHE B 1 69 ? -0.705 -4.949 -2.531 1 98.5 69 PHE B O 1
ATOM 1647 N N . SER B 1 70 ? -0.951 -5.879 -0.52 1 98.31 70 SER B N 1
ATOM 1648 C CA . SER B 1 70 ? -2.408 -5.93 -0.484 1 98.31 70 SER B CA 1
ATOM 1649 C C . SER B 1 70 ? -2.936 -5.719 0.931 1 98.31 70 SER B C 1
ATOM 1651 O O . SER B 1 70 ? -2.357 -6.223 1.896 1 98.31 70 SER B O 1
ATOM 1653 N N . VAL B 1 71 ? -4.004 -4.945 1.01 1 98.44 71 VAL B N 1
ATOM 1654 C CA . VAL B 1 71 ? -4.707 -4.812 2.283 1 98.44 71 VAL B CA 1
ATOM 1655 C C . VAL B 1 71 ? -5.785 -5.887 2.393 1 98.44 71 VAL B C 1
ATOM 1657 O O . VAL B 1 71 ? -6.609 -6.043 1.486 1 98.44 71 VAL B O 1
ATOM 1660 N N . ILE B 1 72 ? -5.707 -6.617 3.465 1 98.44 72 ILE B N 1
ATOM 1661 C CA . ILE B 1 72 ? -6.562 -7.777 3.686 1 98.44 72 ILE B CA 1
ATOM 1662 C C . ILE B 1 72 ? -7.312 -7.617 5.008 1 98.44 72 ILE B C 1
ATOM 1664 O O . ILE B 1 72 ? -6.73 -7.219 6.016 1 98.44 72 ILE B O 1
ATOM 1668 N N . GLU B 1 73 ? -8.531 -7.902 4.996 1 97.12 73 GLU B N 1
ATOM 1669 C CA . GLU B 1 73 ? -9.398 -7.656 6.145 1 97.12 73 GLU B CA 1
ATOM 1670 C C . GLU B 1 73 ? -9.148 -8.68 7.254 1 97.12 73 GLU B C 1
ATOM 1672 O O . GLU B 1 73 ? -8.992 -8.312 8.422 1 97.12 73 GLU B O 1
ATOM 1677 N N . ARG B 1 74 ? -9.07 -9.992 6.902 1 96.62 74 ARG B N 1
ATOM 1678 C CA . ARG B 1 74 ? -9.078 -11.055 7.898 1 96.62 74 ARG B CA 1
ATOM 1679 C C . ARG B 1 74 ? -7.723 -11.75 7.973 1 96.62 74 ARG B C 1
ATOM 1681 O O . ARG B 1 74 ? -7.113 -12.031 6.941 1 96.62 74 ARG B O 1
ATOM 1688 N N . GLU B 1 75 ? -7.34 -12.062 9.141 1 97.62 75 GLU B N 1
ATOM 1689 C CA . GLU B 1 75 ? -6.055 -12.719 9.375 1 97.62 75 GLU B CA 1
ATOM 1690 C C . GLU B 1 75 ? -5.988 -14.078 8.688 1 97.62 75 GLU B C 1
ATOM 1692 O O . GLU B 1 75 ? -4.949 -14.461 8.148 1 97.62 75 GLU B O 1
ATOM 1697 N N . GLU B 1 76 ? -7.09 -14.82 8.727 1 97.5 76 GLU B N 1
ATOM 1698 C CA . GLU B 1 76 ? -7.137 -16.141 8.109 1 97.5 76 GLU B CA 1
ATOM 1699 C C . GLU B 1 76 ? -6.805 -16.078 6.625 1 97.5 76 GLU B C 1
ATOM 1701 O O . GLU B 1 76 ? -6.152 -16.969 6.082 1 97.5 76 GLU B O 1
ATOM 1706 N N . GLN B 1 77 ? -7.305 -15.055 5.984 1 97.44 77 GLN B N 1
ATOM 1707 C CA . GLN B 1 77 ? -7.023 -14.859 4.562 1 97.44 77 GLN B CA 1
ATOM 1708 C C . GLN B 1 77 ? -5.543 -14.57 4.332 1 97.44 77 GLN B C 1
ATOM 1710 O O . GLN B 1 77 ? -4.965 -15.023 3.344 1 97.44 77 GLN B O 1
ATOM 1715 N N . VAL B 1 78 ? -4.961 -13.828 5.242 1 98.25 78 VAL B N 1
ATOM 1716 C CA . VAL B 1 78 ? -3.535 -13.523 5.152 1 98.25 78 VAL B CA 1
ATOM 1717 C C . VAL B 1 78 ? -2.729 -14.812 5.168 1 98.25 78 VAL B C 1
ATOM 1719 O O . VAL B 1 78 ? -1.873 -15.031 4.305 1 98.25 78 VAL B O 1
ATOM 1722 N N . GLU B 1 79 ? -3.006 -15.633 6.125 1 97.88 79 GLU B N 1
ATOM 1723 C CA . GLU B 1 79 ? -2.287 -16.891 6.289 1 97.88 79 GLU B CA 1
ATOM 1724 C C . GLU B 1 79 ? -2.453 -17.781 5.062 1 97.88 79 GLU B C 1
ATOM 1726 O O . GLU B 1 79 ? -1.494 -18.406 4.609 1 97.88 79 GLU B O 1
ATOM 1731 N N . LEU B 1 80 ? -3.641 -17.828 4.574 1 97.56 80 LEU B N 1
ATOM 1732 C CA . LEU B 1 80 ? -3.926 -18.641 3.393 1 97.56 80 LEU B CA 1
ATOM 1733 C C . LEU B 1 80 ? -3.111 -18.156 2.195 1 97.56 80 LEU B C 1
ATOM 1735 O O . LEU B 1 80 ? -2.533 -18.969 1.467 1 97.56 80 LEU B O 1
ATOM 1739 N N . VAL B 1 81 ? -3.1 -16.875 1.968 1 97.69 81 VAL B N 1
ATOM 1740 C CA . VAL B 1 81 ? -2.342 -16.312 0.851 1 97.69 81 VAL B CA 1
ATOM 1741 C C . VAL B 1 81 ? -0.863 -16.656 1.008 1 97.69 81 VAL B C 1
ATOM 1743 O O . VAL B 1 81 ? -0.217 -17.094 0.056 1 97.69 81 VAL B O 1
ATOM 1746 N N . MET B 1 82 ? -0.32 -16.469 2.195 1 97.06 82 MET B N 1
ATOM 1747 C CA . MET B 1 82 ? 1.095 -16.734 2.439 1 97.06 82 MET B CA 1
ATOM 1748 C C . MET B 1 82 ? 1.425 -18.203 2.184 1 97.06 82 MET B C 1
ATOM 1750 O O . MET B 1 82 ? 2.457 -18.516 1.587 1 97.06 82 MET B O 1
ATOM 1754 N N . GLU B 1 83 ? 0.543 -19.047 2.607 1 96.06 83 GLU B N 1
ATOM 1755 C CA . GLU B 1 83 ? 0.733 -20.469 2.393 1 96.06 83 GLU B CA 1
ATOM 1756 C C . GLU B 1 83 ? 0.779 -20.812 0.904 1 96.06 83 GLU B C 1
ATOM 1758 O O . GLU B 1 83 ? 1.667 -21.531 0.452 1 96.06 83 GLU B O 1
ATOM 1763 N N . TYR B 1 84 ? -0.097 -20.281 0.155 1 95.5 84 TYR B N 1
ATOM 1764 C CA . TYR B 1 84 ? -0.193 -20.609 -1.265 1 95.5 84 TYR B CA 1
ATOM 1765 C C . TYR B 1 84 ? 0.973 -20.016 -2.041 1 95.5 84 TYR B C 1
ATOM 1767 O O . TYR B 1 84 ? 1.494 -20.625 -2.971 1 95.5 84 TYR B O 1
ATOM 1775 N N . VAL B 1 85 ? 1.291 -18.812 -1.695 1 95.5 85 VAL B N 1
ATOM 1776 C CA . VAL B 1 85 ? 2.443 -18.188 -2.348 1 95.5 85 VAL B CA 1
ATOM 1777 C C . VAL B 1 85 ? 3.691 -19.031 -2.094 1 95.5 85 VAL B C 1
ATOM 1779 O O . VAL B 1 85 ? 4.488 -19.266 -3.008 1 95.5 85 VAL B O 1
ATOM 1782 N N . GLU B 1 86 ? 3.82 -19.484 -0.864 1 94.25 86 GLU B N 1
ATOM 1783 C CA . GLU B 1 86 ? 4.941 -20.359 -0.532 1 94.25 86 GLU B CA 1
ATOM 1784 C C . GLU B 1 86 ? 4.949 -21.609 -1.414 1 94.25 86 GLU B C 1
ATOM 1786 O O . GLU B 1 86 ? 6.004 -22.016 -1.899 1 94.25 86 GLU B O 1
ATOM 1791 N N . ARG B 1 87 ? 3.838 -22.156 -1.624 1 93.5 87 ARG B N 1
ATOM 1792 C CA . ARG B 1 87 ? 3.719 -23.359 -2.447 1 93.5 87 ARG B CA 1
ATOM 1793 C C . ARG B 1 87 ? 4.094 -23.078 -3.896 1 93.5 87 ARG B C 1
ATOM 1795 O O . ARG B 1 87 ? 4.793 -23.859 -4.531 1 93.5 87 ARG B O 1
ATOM 1802 N N . ILE B 1 88 ? 3.627 -21.984 -4.422 1 92.94 88 ILE B N 1
ATOM 1803 C CA . ILE B 1 88 ? 3.914 -21.594 -5.793 1 92.94 88 ILE B CA 1
ATOM 1804 C C . ILE B 1 88 ? 5.422 -21.453 -5.984 1 92.94 88 ILE B C 1
ATOM 1806 O O . ILE B 1 88 ? 5.961 -21.812 -7.035 1 92.94 88 ILE B O 1
ATOM 1810 N N . LEU B 1 89 ? 6.074 -20.938 -4.957 1 91.56 89 LEU B N 1
ATOM 1811 C CA . LEU B 1 89 ? 7.504 -20.672 -5.047 1 91.56 89 LEU B CA 1
ATOM 1812 C C . LEU B 1 89 ? 8.312 -21.906 -4.684 1 91.56 89 LEU B C 1
ATOM 1814 O O . LEU B 1 89 ? 9.523 -21.828 -4.445 1 91.56 89 LEU B O 1
ATOM 1818 N N . GLY B 1 90 ? 7.746 -23.062 -4.613 1 85.06 90 GLY B N 1
ATOM 1819 C CA . GLY B 1 90 ? 8.438 -24.344 -4.48 1 85.06 90 GLY B CA 1
ATOM 1820 C C . GLY B 1 90 ? 8.367 -24.922 -3.076 1 85.06 90 GLY B C 1
ATOM 1821 O O . GLY B 1 90 ? 9.07 -25.875 -2.754 1 85.06 90 GLY B O 1
ATOM 1822 N N . GLY B 1 91 ? 7.426 -24.438 -2.291 1 72.75 91 GLY B N 1
ATOM 1823 C CA . GLY B 1 91 ? 7.062 -25 -0.999 1 72.75 91 GLY B CA 1
ATOM 1824 C C . GLY B 1 91 ? 8.078 -24.688 0.089 1 72.75 91 GLY B C 1
ATOM 1825 O O . GLY B 1 91 ? 7.812 -24.922 1.271 1 72.75 91 GLY B O 1
ATOM 1826 N N . ASP B 1 92 ? 9.273 -24.391 -0.38 1 71.69 92 ASP B N 1
ATOM 1827 C CA . ASP B 1 92 ? 10.273 -24.141 0.646 1 71.69 92 ASP B CA 1
ATOM 1828 C C . ASP B 1 92 ? 10.875 -22.734 0.483 1 71.69 92 ASP B C 1
ATOM 1830 O O . ASP B 1 92 ? 11.898 -22.562 -0.189 1 71.69 92 ASP B O 1
ATOM 1834 N N . MET B 1 93 ? 10.297 -21.812 1.107 1 74.69 93 MET B N 1
ATOM 1835 C CA . MET B 1 93 ? 10.781 -20.438 1.073 1 74.69 93 MET B CA 1
ATOM 1836 C C . MET B 1 93 ? 12.102 -20.312 1.828 1 74.69 93 MET B C 1
ATOM 1838 O O . MET B 1 93 ? 12.703 -19.25 1.864 1 74.69 93 MET B O 1
ATOM 1842 N N . GLN B 1 94 ? 12.445 -21.516 2.385 1 75.19 94 GLN B N 1
ATOM 1843 C CA . GLN B 1 94 ? 13.711 -21.516 3.105 1 75.19 94 GLN B CA 1
ATOM 1844 C C . GLN B 1 94 ? 14.891 -21.594 2.141 1 75.19 94 GLN B C 1
ATOM 1846 O O . GLN B 1 94 ? 16.031 -21.344 2.525 1 75.19 94 GLN B O 1
ATOM 1851 N N . LYS B 1 95 ? 14.539 -21.984 0.979 1 79.94 95 LYS B N 1
ATOM 1852 C CA . LYS B 1 95 ? 15.602 -21.938 -0.016 1 79.94 95 LYS B CA 1
ATOM 1853 C C . LYS B 1 95 ? 16 -20.5 -0.318 1 79.94 95 LYS B C 1
ATOM 1855 O O . LYS B 1 95 ? 15.172 -19.594 -0.27 1 79.94 95 LYS B O 1
ATOM 1860 N N . PRO B 1 96 ? 17.266 -20.266 -0.558 1 80.44 96 PRO B N 1
ATOM 1861 C CA . PRO B 1 96 ? 17.75 -18.906 -0.794 1 80.44 96 PRO B CA 1
ATOM 1862 C C . PRO B 1 96 ? 17.141 -18.266 -2.037 1 80.44 96 PRO B C 1
ATOM 1864 O O . PRO B 1 96 ? 16.703 -18.984 -2.951 1 80.44 96 PRO B O 1
ATOM 1867 N N . ASN B 1 97 ? 16.906 -16.938 -2.047 1 80.5 97 ASN B N 1
ATOM 1868 C CA . ASN B 1 97 ? 16.594 -16.062 -3.178 1 80.5 97 ASN B CA 1
ATOM 1869 C C . ASN B 1 97 ? 15.148 -16.219 -3.633 1 80.5 97 ASN B C 1
ATOM 1871 O O . ASN B 1 97 ? 14.836 -16.031 -4.809 1 80.5 97 ASN B O 1
ATOM 1875 N N . LYS B 1 98 ? 14.297 -16.641 -2.777 1 83.81 98 LYS B N 1
ATOM 1876 C CA . LYS B 1 98 ? 12.898 -16.797 -3.172 1 83.81 98 LYS B CA 1
ATOM 1877 C C . LYS B 1 98 ? 12.109 -15.516 -2.883 1 83.81 98 LYS B C 1
ATOM 1879 O O . LYS B 1 98 ? 11.117 -15.219 -3.559 1 83.81 98 LYS B O 1
ATOM 1884 N N . GLY B 1 99 ? 12.562 -14.789 -1.885 1 89.12 99 GLY B N 1
ATOM 1885 C CA . GLY B 1 99 ? 11.859 -13.586 -1.468 1 89.12 99 GLY B CA 1
ATOM 1886 C C . GLY B 1 99 ? 11.43 -13.617 -0.012 1 89.12 99 GLY B C 1
ATOM 1887 O O . GLY B 1 99 ? 11.969 -14.398 0.78 1 89.12 99 GLY B O 1
ATOM 1888 N N . ILE B 1 100 ? 10.711 -12.719 0.457 1 94.25 100 ILE B N 1
ATOM 1889 C CA . ILE B 1 100 ? 10.234 -12.602 1.829 1 94.25 100 ILE B CA 1
ATOM 1890 C C . ILE B 1 100 ? 8.781 -12.117 1.827 1 94.25 100 ILE B C 1
ATOM 1892 O O . ILE B 1 100 ? 8.359 -11.398 0.919 1 94.25 100 ILE B O 1
ATOM 1896 N N . MET B 1 101 ? 8 -12.609 2.754 1 96.94 101 MET B N 1
ATOM 1897 C CA . MET B 1 101 ? 6.664 -12.086 3.031 1 96.94 101 MET B CA 1
ATOM 1898 C C . MET B 1 101 ? 6.555 -11.609 4.477 1 96.94 101 MET B C 1
ATOM 1900 O O . MET B 1 101 ? 7.082 -12.25 5.387 1 96.94 101 MET B O 1
ATOM 1904 N N . PHE B 1 102 ? 5.871 -10.469 4.711 1 97.88 102 PHE B N 1
ATOM 1905 C CA . PHE B 1 102 ? 5.594 -9.984 6.059 1 97.88 102 PHE B CA 1
ATOM 1906 C C . PHE B 1 102 ? 4.262 -9.25 6.105 1 97.88 102 PHE B C 1
ATOM 1908 O O . PHE B 1 102 ? 3.682 -8.938 5.066 1 97.88 102 PHE B O 1
ATOM 1915 N N . VAL B 1 103 ? 3.803 -9.109 7.277 1 98.75 103 VAL B N 1
ATOM 1916 C CA . VAL B 1 103 ? 2.477 -8.531 7.484 1 98.75 103 VAL B CA 1
ATOM 1917 C C . VAL B 1 103 ? 2.559 -7.406 8.516 1 98.75 103 VAL B C 1
ATOM 1919 O O . VAL B 1 103 ? 3.252 -7.527 9.523 1 98.75 103 VAL B O 1
ATOM 1922 N N . LEU B 1 104 ? 1.915 -6.309 8.242 1 98.69 104 LEU B N 1
ATOM 1923 C CA . LEU B 1 104 ? 1.829 -5.176 9.156 1 98.69 104 LEU B CA 1
ATOM 1924 C C . LEU B 1 104 ? 0.377 -4.859 9.5 1 98.69 104 LEU B C 1
ATOM 1926 O O . LEU B 1 104 ? -0.508 -5 8.648 1 98.69 104 LEU B O 1
ATOM 1930 N N . PRO B 1 105 ? 0.135 -4.406 10.688 1 98.38 105 PRO B N 1
ATOM 1931 C CA . PRO B 1 105 ? -1.234 -4.012 11.023 1 98.38 105 PRO B CA 1
ATOM 1932 C C . PRO B 1 105 ? -1.656 -2.707 10.352 1 98.38 105 PRO B C 1
ATOM 1934 O O . PRO B 1 105 ? -0.844 -1.788 10.211 1 98.38 105 PRO B O 1
ATOM 1937 N N . VAL B 1 106 ? -2.848 -2.701 9.922 1 98.69 106 VAL B N 1
ATOM 1938 C CA . VAL B 1 106 ? -3.441 -1.507 9.328 1 98.69 106 VAL B CA 1
ATOM 1939 C C . VAL B 1 106 ? -4.383 -0.846 10.336 1 98.69 106 VAL B C 1
ATOM 1941 O O . VAL B 1 106 ? -5.273 -1.499 10.883 1 98.69 106 VAL B O 1
ATOM 1944 N N . THR B 1 107 ? -4.242 0.472 10.516 1 98 107 THR B N 1
ATOM 1945 C CA . THR B 1 107 ? -5.051 1.164 11.508 1 98 107 THR B CA 1
ATOM 1946 C C . THR B 1 107 ? -6.234 1.867 10.844 1 98 107 THR B C 1
ATOM 1948 O O . THR B 1 107 ? -7.289 2.037 11.469 1 98 107 THR B O 1
ATOM 1951 N N . HIS B 1 108 ? -6.074 2.369 9.633 1 97.5 108 HIS B N 1
ATOM 1952 C CA . HIS B 1 108 ? -7.105 3.039 8.852 1 97.5 108 HIS B CA 1
ATOM 1953 C C . HIS B 1 108 ? -7.082 2.582 7.402 1 97.5 108 HIS B C 1
ATOM 1955 O O . HIS B 1 108 ? -6.02 2.248 6.867 1 97.5 108 HIS B O 1
ATOM 1961 N N . MET B 1 109 ? -8.203 2.609 6.848 1 96.56 109 MET B N 1
ATOM 1962 C CA . MET B 1 109 ? -8.297 2.301 5.426 1 96.56 109 MET B CA 1
ATOM 1963 C C . MET B 1 109 ? -9.492 3.008 4.793 1 96.56 109 MET B C 1
ATOM 1965 O O . MET B 1 109 ? -10.57 3.066 5.387 1 96.56 109 MET B O 1
ATOM 1969 N N . ARG B 1 110 ? -9.266 3.535 3.65 1 94.38 110 ARG B N 1
ATOM 1970 C CA . ARG B 1 110 ? -10.32 4.133 2.84 1 94.38 110 ARG B CA 1
ATOM 1971 C C . ARG B 1 110 ? -10.133 3.793 1.364 1 94.38 110 ARG B C 1
ATOM 1973 O O . ARG B 1 110 ? -9.008 3.773 0.862 1 94.38 110 ARG B O 1
ATOM 1980 N N . GLY B 1 111 ? -11.203 3.535 0.75 1 93.06 111 GLY B N 1
ATOM 1981 C CA . GLY B 1 111 ? -11.195 3.303 -0.685 1 93.06 111 GLY B CA 1
ATOM 1982 C C . GLY B 1 111 ? -10.898 1.86 -1.053 1 93.06 111 GLY B C 1
ATOM 1983 O O . GLY B 1 111 ? -10.875 0.985 -0.185 1 93.06 111 GLY B O 1
ATOM 1984 N N . GLY B 1 112 ? -10.805 1.643 -2.387 1 91.06 112 GLY B N 1
ATOM 1985 C CA . GLY B 1 112 ? -10.469 0.326 -2.906 1 91.06 112 GLY B CA 1
ATOM 1986 C C . GLY B 1 112 ? -11.672 -0.599 -3 1 91.06 112 GLY B C 1
ATOM 1987 O O . GLY B 1 112 ? -12.75 -0.281 -2.494 1 91.06 112 GLY B O 1
ATOM 1988 N N . GLU B 1 113 ? -11.359 -1.675 -3.637 1 90.88 113 GLU B N 1
ATOM 1989 C CA . GLU B 1 113 ? -12.375 -2.717 -3.764 1 90.88 113 GLU B CA 1
ATOM 1990 C C . GLU B 1 113 ? -12.711 -3.328 -2.408 1 90.88 113 GLU B C 1
ATOM 1992 O O . GLU B 1 113 ? -13.852 -3.721 -2.166 1 90.88 113 GLU B O 1
ATOM 1997 N N . LEU B 1 114 ? -11.773 -3.338 -1.53 1 93.12 114 LEU B N 1
ATOM 1998 C CA . LEU B 1 114 ? -11.977 -3.92 -0.208 1 93.12 114 LEU B CA 1
ATOM 1999 C C . LEU B 1 114 ? -13.047 -3.152 0.565 1 93.12 114 LEU B C 1
ATOM 2001 O O . LEU B 1 114 ? -13.969 -3.754 1.117 1 93.12 114 LEU B O 1
ATOM 2005 N N . GLN B 1 115 ? -12.922 -1.868 0.596 1 92.19 115 GLN B N 1
ATOM 2006 C CA . GLN B 1 1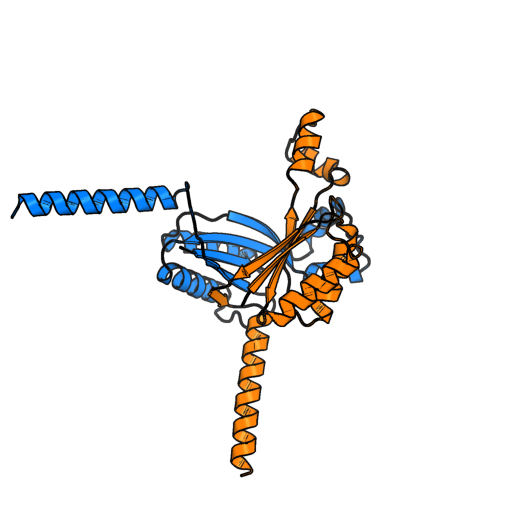15 ? -13.906 -1.071 1.327 1 92.19 115 GLN B CA 1
ATOM 2007 C C . GLN B 1 115 ? -15.312 -1.285 0.775 1 92.19 115 GLN B C 1
ATOM 2009 O O . GLN B 1 115 ? -16.266 -1.435 1.539 1 92.19 115 GLN B O 1
ATOM 2014 N N . ARG B 1 116 ? -15.406 -1.278 -0.516 1 91.06 116 ARG B N 1
ATOM 2015 C CA . ARG B 1 116 ? -16.703 -1.481 -1.15 1 91.06 116 ARG B CA 1
ATOM 2016 C C . ARG B 1 116 ? -17.297 -2.836 -0.77 1 91.06 116 ARG B C 1
ATOM 2018 O O . ARG B 1 116 ? -18.5 -2.947 -0.52 1 91.06 116 ARG B O 1
ATOM 2025 N N . HIS B 1 117 ? -16.422 -3.768 -0.794 1 91.44 117 HIS B N 1
ATOM 2026 C CA . HIS B 1 117 ? -16.859 -5.113 -0.438 1 91.44 117 HIS B CA 1
ATOM 2027 C C . HIS B 1 117 ? -17.344 -5.168 1.0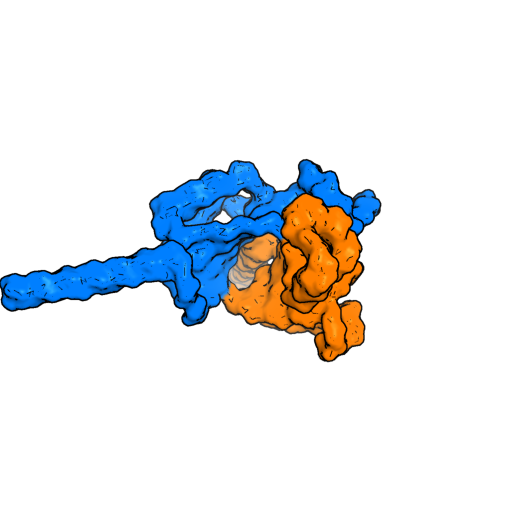04 1 91.44 117 HIS B C 1
ATOM 2029 O O . HIS B 1 117 ? -18.391 -5.758 1.285 1 91.44 117 HIS B O 1
ATOM 2035 N N . ILE B 1 118 ? -16.641 -4.574 1.904 1 91.75 118 ILE B N 1
ATOM 2036 C CA . ILE B 1 118 ? -17 -4.57 3.318 1 91.75 118 ILE B CA 1
ATOM 2037 C C . ILE B 1 118 ? -18.344 -3.887 3.51 1 91.75 118 ILE B C 1
ATOM 2039 O O . ILE B 1 118 ? -19.219 -4.402 4.219 1 91.75 118 ILE B O 1
ATOM 2043 N N . GLU B 1 119 ? -18.484 -2.783 2.848 1 90.06 119 GLU B N 1
ATOM 2044 C CA . GLU B 1 119 ? -19.719 -2.027 2.971 1 90.06 119 GLU B CA 1
ATOM 2045 C C . GLU B 1 119 ? -20.906 -2.818 2.422 1 90.06 119 GLU B C 1
ATOM 2047 O O . GLU B 1 119 ? -21.984 -2.812 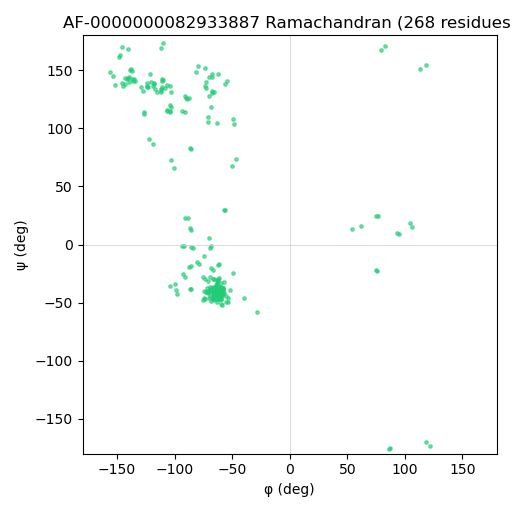3.012 1 90.06 119 GLU B O 1
ATOM 2052 N N . SER B 1 120 ? -20.688 -3.408 1.277 1 90.5 120 SER B N 1
ATOM 2053 C CA . SER B 1 120 ? -21.75 -4.211 0.68 1 90.5 120 SER B CA 1
ATOM 2054 C C . SER B 1 120 ? -22.156 -5.359 1.598 1 90.5 120 SER B C 1
ATOM 2056 O O . SER B 1 120 ? -23.344 -5.672 1.722 1 90.5 120 SER B O 1
ATOM 2058 N N . ARG B 1 121 ? -21.219 -5.988 2.174 1 90.25 121 ARG B N 1
ATOM 2059 C CA . ARG B 1 121 ? -21.484 -7.102 3.084 1 90.25 121 ARG B CA 1
ATOM 2060 C C . ARG B 1 121 ? -22.281 -6.637 4.301 1 90.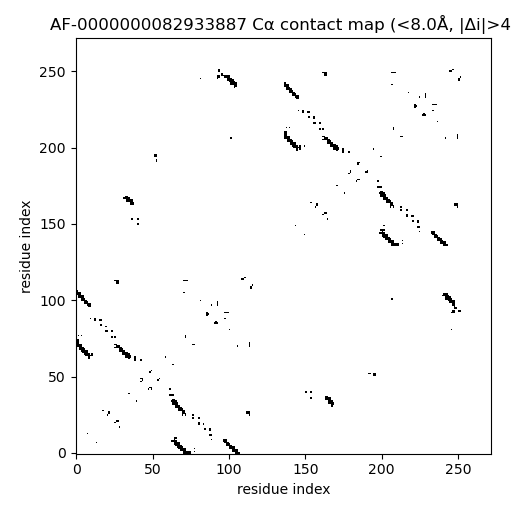25 121 ARG B C 1
ATOM 2062 O O . ARG B 1 121 ? -23.188 -7.328 4.75 1 90.25 121 ARG B O 1
ATOM 2069 N N . GLU B 1 122 ? -21.891 -5.465 4.805 1 89.75 122 GLU B N 1
ATOM 2070 C CA . GLU B 1 122 ? -22.578 -4.926 5.969 1 89.75 122 GLU B CA 1
ATOM 2071 C C . GLU B 1 122 ? -24.031 -4.566 5.637 1 89.75 122 GLU B C 1
ATOM 2073 O O . GLU B 1 122 ? -24.922 -4.805 6.441 1 89.75 122 GLU B O 1
ATOM 2078 N N . LYS B 1 123 ? -24.234 -4.008 4.496 1 90.06 123 LYS B N 1
ATOM 2079 C CA . LYS B 1 123 ? -25.594 -3.658 4.059 1 90.06 123 LYS B CA 1
ATOM 2080 C C . LYS B 1 123 ? -26.453 -4.906 3.893 1 90.06 123 LYS B C 1
ATOM 2082 O O . LYS B 1 123 ? -27.625 -4.906 4.27 1 90.06 123 LYS B O 1
ATOM 2087 N N . LYS B 1 124 ? -25.859 -5.93 3.342 1 90.94 124 LYS B N 1
ATOM 2088 C CA . LYS B 1 124 ? -26.578 -7.188 3.164 1 90.94 124 LYS B CA 1
ATOM 2089 C C . LYS B 1 124 ? -26.984 -7.789 4.508 1 90.94 124 LYS B C 1
ATOM 2091 O O . LYS B 1 124 ? -28.094 -8.305 4.656 1 90.94 124 LYS B O 1
ATOM 2096 N N . LYS B 1 125 ? -26.156 -7.645 5.398 1 90 125 LYS B N 1
ATOM 2097 C CA . LYS B 1 125 ? -26.453 -8.164 6.734 1 90 125 LYS B CA 1
ATOM 2098 C C . LYS B 1 125 ? -27.625 -7.414 7.371 1 90 125 LYS B C 1
ATOM 2100 O O . LYS B 1 125 ? -28.469 -8.023 8.023 1 90 125 LYS B O 1
ATOM 2105 N N . ILE B 1 126 ? -27.609 -6.152 7.191 1 90.69 126 ILE B N 1
ATOM 2106 C CA . ILE B 1 126 ? -28.656 -5.316 7.762 1 90.69 126 ILE B CA 1
ATOM 2107 C C . ILE B 1 126 ? -30 -5.648 7.094 1 90.69 126 ILE B C 1
ATOM 2109 O O . ILE B 1 126 ? -31.016 -5.781 7.773 1 90.69 126 ILE B O 1
ATOM 2113 N N . LEU B 1 127 ? -29.859 -5.816 5.824 1 90.62 127 LEU B N 1
ATOM 2114 C CA . LEU B 1 127 ? -31.078 -6.137 5.07 1 90.62 127 LEU B CA 1
ATOM 2115 C C . LEU B 1 127 ? -31.609 -7.508 5.473 1 90.62 127 LEU B C 1
ATOM 2117 O O . LEU B 1 127 ? -32.812 -7.676 5.637 1 90.62 127 LEU B O 1
ATOM 2121 N N . ASP B 1 128 ? -30.75 -8.453 5.648 1 88.81 128 ASP B N 1
ATOM 2122 C CA . ASP B 1 128 ? -31.141 -9.797 6.051 1 88.81 128 ASP B CA 1
ATOM 2123 C C . ASP B 1 128 ? -31.797 -9.797 7.434 1 88.81 128 ASP B C 1
ATOM 2125 O O . ASP B 1 128 ? -32.75 -10.523 7.68 1 88.81 128 ASP B O 1
ATOM 2129 N N . LYS B 1 129 ? -31.281 -8.906 8.281 1 89.25 129 LYS B N 1
ATOM 2130 C CA . LYS B 1 129 ? -31.828 -8.805 9.625 1 89.25 129 LYS B CA 1
ATOM 2131 C C . LYS B 1 129 ? -33.219 -8.164 9.609 1 89.25 129 LYS B C 1
ATOM 2133 O O . LYS B 1 129 ? -34.094 -8.57 10.352 1 89.25 129 LYS B O 1
ATOM 2138 N N . GLU B 1 130 ? -33.312 -7.281 8.797 1 86.94 130 GLU B N 1
ATOM 2139 C CA . GLU B 1 130 ? -34.594 -6.59 8.688 1 86.94 130 GLU B CA 1
ATOM 2140 C C . GLU B 1 130 ? -35.656 -7.508 8.102 1 86.94 130 GLU B C 1
ATOM 2142 O O . GLU B 1 130 ? -36.812 -7.492 8.547 1 86.94 130 GLU B O 1
ATOM 2147 N N . LEU B 1 131 ? -35.312 -8.273 7.137 1 87.56 131 LEU B N 1
ATOM 2148 C CA . LEU B 1 131 ? -36.25 -9.203 6.496 1 87.56 131 LEU B CA 1
ATOM 2149 C C . LEU B 1 131 ? -36.688 -10.297 7.469 1 87.56 131 LEU B C 1
ATOM 2151 O O . LEU B 1 131 ? -37.844 -10.672 7.508 1 87.56 131 LEU B O 1
ATOM 2155 N N . LYS B 1 132 ? -35.875 -10.75 8.25 1 87.44 132 LYS B N 1
ATOM 2156 C CA . LYS B 1 132 ? -36.188 -11.773 9.25 1 87.44 132 LYS B CA 1
ATOM 2157 C C . LYS B 1 132 ? -37.094 -11.211 10.336 1 87.44 132 LYS B C 1
ATOM 2159 O O . LYS B 1 132 ? -37.969 -11.93 10.852 1 87.44 132 LYS B O 1
ATOM 2164 N N . SER B 1 133 ? -36.75 -9.977 10.641 1 82.56 133 SER B N 1
ATOM 2165 C CA . SER B 1 133 ? -37.562 -9.344 11.68 1 82.56 133 SER B CA 1
ATOM 2166 C C . SER B 1 133 ? -39 -9.141 11.203 1 82.56 133 SER B C 1
ATOM 2168 O O . SER B 1 133 ? -39.906 -9.094 12.008 1 82.56 133 SER B O 1
ATOM 2170 N N . GLU B 1 134 ? -39.062 -8.977 9.938 1 74.12 134 GLU B N 1
ATOM 2171 C CA . GLU B 1 134 ? -40.406 -8.789 9.398 1 74.12 134 GLU B CA 1
ATOM 2172 C C . GLU B 1 134 ? -41.188 -10.102 9.359 1 74.12 134 GLU B C 1
ATOM 2174 O O . GLU B 1 134 ? -42.406 -10.102 9.383 1 74.12 134 GLU B O 1
ATOM 2179 N N . TYR B 1 135 ? -40.469 -11.148 9.234 1 75.25 135 TYR B N 1
ATOM 2180 C CA . TYR B 1 135 ? -41.125 -12.445 9.117 1 75.25 135 TYR B CA 1
ATOM 2181 C C . TYR B 1 135 ? -41.438 -13.031 10.492 1 75.25 135 TYR B C 1
ATOM 2183 O O . TYR B 1 135 ? -42.188 -14 10.602 1 75.25 135 TYR B O 1
ATOM 2191 N N . TYR B 1 136 ? -40.781 -12.523 11.508 1 64 136 TYR B N 1
ATOM 2192 C CA . TYR B 1 136 ? -41.156 -12.977 12.844 1 64 136 TYR B CA 1
ATOM 2193 C C . TYR B 1 136 ? -41.844 -11.859 13.617 1 64 136 TYR B C 1
ATOM 2195 O O . TYR B 1 136 ? -41.5 -10.688 13.5 1 64 136 TYR B O 1
#

Organism: NCBI:txid1450156

Foldseek 3Di:
DKKKKWKFLPCVCVVVLVVVCVVLPFFDKDKDWADDPVLVVVCVVVVQPPPVVVVVVCVVPRRIIMMMMGDDDDPVSVVVSVCVLCVSLPVPPVDPRGTDMDMDDDDDDDDGPVVVVVVVVVVVVVVVVVVVVVVD/DKKKKWKFLPCVCVVVLVVVCVVLPFFDKDKDWAADPVLVVVCVVVVPPVPVVVCVVCVVPRRIIMMMMGDDDDPVSVVVSVQVLCVSLPVCPVDPRGTDMDMDDDDDDDDGPVVVVVVVVVVVVVVVVVVVVVVD

pLDDT: mean 85.38, std 16.24, range [41.66, 98.88]

Secondary structure (DSSP, 8-state):
-EEEEEEES-GGGHHHHHHHHHHTT----EEEEEEEHHHHHHHHHTT----TTHHHHGGGTS--EEEEEEEES-HHHHHHHHHHHHHHTTS-TTSTTSEEEEEEE------HHHHHHHHHHHHHHHHHHHHHHHH-/-EEEEEEES-GGGHHHHHHHHHHTT----EEEEEE-HHHHHHHHHTT----HHHHHHGGGTS-EEEEEEEEES-HHHHHHHHHHHHHHTTS-TTSTTSEEEEEEE-SEEEEHHHHHHHHHHHHHHHHHHHHHHHH-